Protein AF-0000000076600676 (afdb_homodimer)

pLDDT: mean 88.08, std 21.81, range [24.83, 98.88]

Structure (mmCIF, N/CA/C/O backbone):
data_AF-0000000076600676-model_v1
#
loop_
_entity.id
_entity.type
_entity.pdbx_description
1 polymer 'Stress responsive alpha/beta barrel protein'
#
loop_
_atom_site.group_PDB
_atom_site.id
_atom_site.type_symbol
_atom_site.label_atom_id
_atom_site.label_alt_id
_atom_site.label_comp_id
_atom_site.label_asym_id
_atom_site.label_entity_id
_atom_site.label_seq_id
_atom_site.pdbx_PDB_ins_code
_atom_site.Cartn_x
_atom_site.Cartn_y
_atom_site.Cartn_z
_atom_site.occupancy
_atom_site.B_iso_or_equiv
_atom_site.auth_seq_id
_atom_site.auth_comp_id
_atom_site.auth_asym_id
_atom_site.auth_atom_id
_atom_site.pdbx_PDB_model_num
ATOM 1 N N . MET A 1 1 ? -9.461 -5.57 15.75 1 84.25 1 MET A N 1
ATOM 2 C CA . MET A 1 1 ? -8.703 -4.617 14.938 1 84.25 1 MET A CA 1
ATOM 3 C C . MET A 1 1 ? -8.336 -5.223 13.586 1 84.25 1 MET A C 1
ATOM 5 O O . MET A 1 1 ? -7.816 -6.34 13.523 1 84.25 1 MET A O 1
ATOM 9 N N . SER A 1 2 ? -8.742 -4.551 12.5 1 94.44 2 SER A N 1
ATOM 10 C CA . SER A 1 2 ? -8.414 -5.078 11.18 1 94.44 2 SER A CA 1
ATOM 11 C C . SER A 1 2 ? -6.992 -4.695 10.773 1 94.44 2 SER A C 1
ATOM 13 O O . SER A 1 2 ? -6.375 -3.828 11.391 1 94.44 2 SER A O 1
ATOM 15 N N . ILE A 1 3 ? -6.438 -5.543 9.914 1 97.81 3 ILE A N 1
ATOM 16 C CA . ILE A 1 3 ? -5.066 -5.336 9.453 1 97.81 3 ILE A CA 1
ATOM 17 C C . ILE A 1 3 ? -5.07 -5.004 7.961 1 97.81 3 ILE A C 1
ATOM 19 O O . ILE A 1 3 ? -5.801 -5.625 7.184 1 97.81 3 ILE A O 1
ATOM 23 N N . THR A 1 4 ? -4.367 -4.004 7.648 1 98.06 4 THR A N 1
ATOM 24 C CA . THR A 1 4 ? -4.043 -3.74 6.25 1 98.06 4 THR A CA 1
ATOM 25 C C . THR A 1 4 ? -2.641 -4.238 5.914 1 98.06 4 THR A C 1
ATOM 27 O O . THR A 1 4 ? -1.667 -3.844 6.562 1 98.06 4 THR A O 1
ATOM 30 N N . HIS A 1 5 ? -2.512 -5.18 5.008 1 98.69 5 HIS A N 1
ATOM 31 C CA . HIS A 1 5 ? -1.247 -5.621 4.43 1 98.69 5 HIS A CA 1
ATOM 32 C C . HIS A 1 5 ? -1.013 -4.977 3.066 1 98.69 5 HIS A C 1
ATOM 34 O O . HIS A 1 5 ? -1.838 -5.113 2.16 1 98.69 5 HIS A O 1
ATOM 40 N N . ILE A 1 6 ? 0.099 -4.281 2.879 1 98.88 6 ILE A N 1
ATOM 41 C CA . ILE A 1 6 ? 0.498 -3.678 1.613 1 98.88 6 ILE A CA 1
ATOM 42 C C . ILE A 1 6 ? 1.766 -4.355 1.096 1 98.88 6 ILE A C 1
ATOM 44 O O . ILE A 1 6 ? 2.693 -4.621 1.864 1 98.88 6 ILE A O 1
ATOM 48 N N . ALA A 1 7 ? 1.773 -4.664 -0.159 1 98.88 7 ALA A N 1
ATOM 49 C CA . ALA A 1 7 ? 2.996 -5.008 -0.88 1 98.88 7 ALA A CA 1
ATOM 50 C C . ALA A 1 7 ? 3.109 -4.215 -2.18 1 98.88 7 ALA A C 1
ATOM 52 O O . ALA A 1 7 ? 2.115 -4.016 -2.881 1 98.88 7 ALA A O 1
ATOM 53 N N . MET A 1 8 ? 4.305 -3.721 -2.457 1 98.88 8 MET A N 1
ATOM 54 C CA . MET A 1 8 ? 4.617 -3.053 -3.717 1 98.88 8 MET A CA 1
ATOM 55 C C . MET A 1 8 ? 5.801 -3.719 -4.406 1 98.88 8 MET A C 1
ATOM 57 O O . MET A 1 8 ? 6.691 -4.254 -3.742 1 98.88 8 MET A O 1
ATOM 61 N N . PHE A 1 9 ? 5.793 -3.604 -5.723 1 98.88 9 PHE A N 1
ATOM 62 C CA . PHE A 1 9 ? 6.805 -4.324 -6.484 1 98.88 9 PHE A CA 1
ATOM 63 C C . PHE A 1 9 ? 7.395 -3.441 -7.578 1 98.88 9 PHE A C 1
ATOM 65 O O . PHE A 1 9 ? 6.668 -2.691 -8.234 1 98.88 9 PHE A O 1
ATOM 72 N N . ARG A 1 10 ? 8.641 -3.488 -7.691 1 98.69 10 ARG A N 1
ATOM 73 C CA . ARG A 1 10 ? 9.328 -3.111 -8.922 1 98.69 10 ARG A CA 1
ATOM 74 C C . ARG A 1 10 ? 9.664 -4.34 -9.758 1 98.69 10 ARG A C 1
ATOM 76 O O . ARG A 1 10 ? 10.281 -5.285 -9.266 1 98.69 10 ARG A O 1
ATOM 83 N N . PHE A 1 11 ? 9.258 -4.32 -11.023 1 98.75 11 PHE A N 1
ATOM 84 C CA . PHE A 1 11 ? 9.516 -5.469 -11.883 1 98.75 11 PHE A CA 1
ATOM 85 C C . PHE A 1 11 ? 10.938 -5.43 -12.43 1 98.75 11 PHE A C 1
ATOM 87 O O . PHE A 1 11 ? 11.539 -4.359 -12.531 1 98.75 11 PHE A O 1
ATOM 94 N N . ARG A 1 12 ? 11.414 -6.613 -12.781 1 98.5 12 ARG A N 1
ATOM 95 C CA . ARG A 1 12 ? 12.688 -6.727 -13.492 1 98.5 12 ARG A CA 1
ATOM 96 C C . ARG A 1 12 ? 12.57 -6.172 -14.914 1 98.5 12 ARG A C 1
ATOM 98 O O . ARG A 1 12 ? 11.484 -6.148 -15.492 1 98.5 12 ARG A O 1
ATOM 105 N N . ASP A 1 13 ? 13.766 -5.812 -15.406 1 97.31 13 ASP A N 1
ATOM 106 C CA . ASP A 1 13 ? 13.797 -5.402 -16.812 1 97.31 13 ASP A CA 1
ATOM 107 C C . ASP A 1 13 ? 13.336 -6.535 -17.719 1 97.31 13 ASP A C 1
ATOM 109 O O . ASP A 1 13 ? 13.703 -7.691 -17.516 1 97.31 13 ASP A O 1
ATOM 113 N N . GLY A 1 14 ? 12.469 -6.191 -18.641 1 97.31 14 GLY A N 1
ATOM 114 C CA . GLY A 1 14 ? 12.094 -7.16 -19.672 1 97.31 14 GLY A CA 1
ATOM 115 C C . GLY A 1 14 ? 10.844 -7.945 -19.312 1 97.31 14 GLY A C 1
ATOM 116 O O . GLY A 1 14 ? 10.383 -8.766 -20.109 1 97.31 14 GLY A O 1
ATOM 117 N N . VAL A 1 15 ? 10.328 -7.723 -18.125 1 98.06 15 VAL A N 1
ATOM 118 C CA . VAL A 1 15 ? 9.078 -8.391 -17.766 1 98.06 15 VAL A CA 1
ATOM 119 C C . VAL A 1 15 ? 8.008 -8.047 -18.797 1 98.06 15 VAL A C 1
ATOM 121 O O . VAL A 1 15 ? 7.871 -6.895 -19.203 1 98.06 15 VAL A O 1
ATOM 124 N N . THR A 1 16 ? 7.223 -9.117 -19.203 1 97.88 16 THR A N 1
ATOM 125 C CA . THR A 1 16 ? 6.242 -8.922 -20.266 1 97.88 16 THR A CA 1
ATOM 126 C C . THR A 1 16 ? 4.848 -8.719 -19.688 1 97.88 16 THR A C 1
ATOM 128 O O . THR A 1 16 ? 4.586 -9.078 -18.531 1 97.88 16 THR A O 1
ATOM 131 N N . ASP A 1 17 ? 3.982 -8.141 -20.578 1 97.5 17 ASP A N 1
ATOM 132 C CA . ASP A 1 17 ? 2.582 -7.973 -20.188 1 97.5 17 ASP A CA 1
ATOM 133 C C . ASP A 1 17 ? 1.944 -9.32 -19.859 1 97.5 17 ASP A C 1
ATOM 135 O O . ASP A 1 17 ? 1.111 -9.406 -18.953 1 97.5 17 ASP A O 1
ATOM 139 N N . ASP A 1 18 ? 2.354 -10.344 -20.578 1 97.75 18 ASP A N 1
ATOM 140 C CA . ASP A 1 18 ? 1.809 -11.68 -20.328 1 97.75 18 ASP A CA 1
ATOM 141 C C . ASP A 1 18 ? 2.195 -12.18 -18.953 1 97.75 18 ASP A C 1
ATOM 143 O O . ASP A 1 18 ? 1.378 -12.781 -18.25 1 97.75 18 ASP A O 1
ATOM 147 N N . GLN A 1 19 ? 3.412 -11.984 -18.562 1 98 19 GLN A N 1
ATOM 148 C CA . GLN A 1 19 ? 3.867 -12.391 -17.25 1 98 19 GLN A CA 1
ATOM 149 C C . GLN A 1 19 ? 3.098 -11.664 -16.141 1 98 19 GLN A C 1
ATOM 151 O O . GLN A 1 19 ? 2.697 -12.273 -15.156 1 98 19 GLN A O 1
ATOM 156 N N . ILE A 1 20 ? 2.85 -10.375 -16.328 1 98 20 ILE A N 1
ATOM 157 C CA . ILE A 1 20 ? 2.115 -9.594 -15.344 1 98 20 ILE A CA 1
ATOM 158 C C . ILE A 1 20 ? 0.657 -10.039 -15.312 1 98 20 ILE A C 1
ATOM 160 O O . ILE A 1 20 ? 0.058 -10.141 -14.234 1 98 20 ILE A O 1
ATOM 164 N N . ALA A 1 21 ? 0.079 -10.367 -16.5 1 97.56 2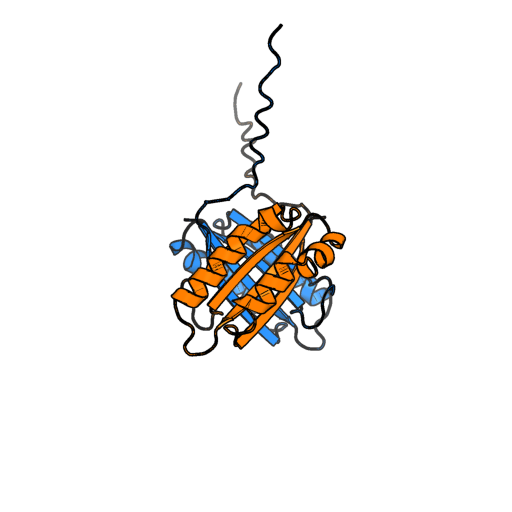1 ALA A N 1
ATOM 165 C CA . ALA A 1 21 ? -1.298 -10.852 -16.562 1 97.56 21 ALA A CA 1
ATOM 166 C C . ALA A 1 21 ? -1.453 -12.164 -15.797 1 97.56 21 ALA A C 1
ATOM 168 O O . ALA A 1 21 ? -2.471 -12.398 -15.148 1 97.56 21 ALA A O 1
ATOM 169 N N . LYS A 1 22 ? -0.495 -13.031 -15.906 1 97.5 22 LYS A N 1
ATOM 170 C CA . LYS A 1 22 ? -0.52 -14.289 -15.164 1 97.5 22 LYS A CA 1
ATOM 171 C C . LYS A 1 22 ? -0.449 -14.039 -13.656 1 97.5 22 LYS A C 1
ATOM 173 O O . LYS A 1 22 ? -1.141 -14.703 -12.883 1 97.5 22 LYS A O 1
ATOM 178 N N . PHE A 1 23 ? 0.415 -13.094 -13.281 1 97.88 23 PHE A N 1
ATOM 179 C CA . PHE A 1 23 ? 0.501 -12.68 -11.883 1 97.88 23 PHE A CA 1
ATOM 180 C C . PHE A 1 23 ? -0.847 -12.172 -11.391 1 97.88 23 PHE A C 1
ATOM 182 O O . PHE A 1 23 ? -1.351 -12.633 -10.359 1 97.88 23 PHE A O 1
ATOM 189 N N . GLU A 1 24 ? -1.509 -11.312 -12.133 1 97.56 24 GLU A N 1
ATOM 190 C CA . GLU A 1 24 ? -2.816 -10.758 -11.789 1 97.56 24 GLU A CA 1
ATOM 191 C C . GLU A 1 24 ? -3.873 -11.859 -11.711 1 97.56 24 GLU A C 1
ATOM 193 O O . GLU A 1 24 ? -4.738 -11.836 -10.828 1 97.56 24 GLU A O 1
ATOM 198 N N . ALA A 1 25 ? -3.828 -12.805 -12.656 1 97.25 25 ALA A N 1
ATOM 199 C CA . ALA A 1 25 ? -4.777 -13.914 -12.648 1 97.25 25 ALA A CA 1
ATOM 200 C C . ALA A 1 25 ? -4.652 -14.742 -11.375 1 97.25 25 ALA A C 1
ATOM 202 O O . ALA A 1 25 ? -5.656 -15.172 -10.805 1 97.25 25 ALA A O 1
ATOM 203 N N . GLU A 1 26 ? -3.422 -14.945 -10.953 1 97.25 26 GLU A N 1
ATOM 204 C CA . GLU A 1 26 ? -3.219 -15.695 -9.719 1 97.25 26 GLU A CA 1
ATOM 205 C C . GLU A 1 26 ? -3.682 -14.906 -8.5 1 97.25 26 GLU A C 1
ATOM 207 O O . GLU A 1 26 ? -4.277 -15.461 -7.578 1 97.25 26 GLU A O 1
ATOM 212 N N . LEU A 1 27 ? -3.385 -13.633 -8.438 1 97.75 27 LEU A N 1
ATOM 213 C CA . LEU A 1 27 ? -3.871 -12.781 -7.359 1 97.75 27 LEU A CA 1
ATOM 214 C C . LEU A 1 27 ? -5.387 -12.867 -7.238 1 97.75 27 LEU A C 1
ATOM 216 O O . LEU A 1 27 ? -5.926 -12.883 -6.129 1 97.75 27 LEU A O 1
ATOM 220 N N . ALA A 1 28 ? -6.074 -12.984 -8.383 1 96.94 28 ALA A N 1
ATOM 221 C CA . ALA A 1 28 ? -7.535 -13 -8.398 1 96.94 28 ALA A CA 1
ATOM 222 C C . ALA A 1 28 ? -8.07 -14.242 -7.688 1 96.94 28 ALA A C 1
ATOM 224 O O . ALA A 1 28 ? -9.219 -14.258 -7.238 1 96.94 28 ALA A O 1
ATOM 225 N N . THR A 1 29 ? -7.309 -15.273 -7.512 1 97.38 29 THR A N 1
ATOM 226 C CA . THR A 1 29 ? -7.762 -16.516 -6.891 1 97.38 29 THR A CA 1
ATOM 227 C C . THR A 1 29 ? -7.508 -16.5 -5.387 1 97.38 29 THR A C 1
ATOM 229 O O . THR A 1 29 ? -8.016 -17.344 -4.652 1 97.38 29 THR A O 1
ATOM 232 N N . MET A 1 30 ? -6.762 -15.562 -4.859 1 97.81 30 MET A N 1
ATOM 233 C CA . MET A 1 30 ? -6.254 -15.578 -3.492 1 97.81 30 MET A CA 1
ATOM 234 C C . MET A 1 30 ? -7.395 -15.5 -2.486 1 97.81 30 MET A C 1
ATOM 236 O O . MET A 1 30 ? -7.398 -16.219 -1.486 1 97.81 30 MET A O 1
ATOM 240 N N . PRO A 1 31 ? -8.383 -14.586 -2.719 1 97 31 PRO A N 1
ATOM 241 C CA . PRO A 1 31 ? -9.461 -14.523 -1.725 1 97 31 PRO A CA 1
ATOM 242 C C . PRO A 1 31 ? -10.164 -15.867 -1.53 1 97 31 PRO A C 1
ATOM 244 O O . PRO A 1 31 ? -10.375 -16.297 -0.394 1 97 31 PRO A O 1
ATOM 247 N N . GLU A 1 32 ? -10.453 -16.531 -2.637 1 96.94 32 GLU A N 1
ATOM 248 C CA . GLU A 1 32 ? -11.125 -17.812 -2.543 1 96.94 32 GLU A CA 1
ATOM 249 C C . GLU A 1 32 ? -10.195 -18.891 -1.976 1 96.94 32 GLU A C 1
ATOM 251 O O . GLU A 1 32 ? -10.602 -19.688 -1.128 1 96.94 32 GLU A O 1
ATOM 256 N N . ARG A 1 33 ? -8.984 -18.891 -2.393 1 97.88 33 ARG A N 1
ATOM 257 C CA . ARG A 1 33 ? -8.062 -19.953 -2.021 1 97.88 33 ARG A CA 1
ATOM 258 C C . ARG A 1 33 ? -7.648 -19.844 -0.56 1 97.88 33 ARG A C 1
ATOM 260 O O . ARG A 1 33 ? -7.41 -20.844 0.108 1 97.88 33 ARG A O 1
ATOM 267 N N . THR A 1 34 ? -7.539 -18.656 -0.019 1 97.5 34 THR A N 1
ATOM 268 C CA . THR A 1 34 ? -7.051 -18.484 1.345 1 97.5 34 THR A CA 1
ATOM 269 C C . THR A 1 34 ? -8.211 -18.375 2.326 1 97.5 34 THR A C 1
ATOM 271 O O . THR A 1 34 ? -8.086 -18.766 3.49 1 97.5 34 THR A O 1
ATOM 274 N N . GLY A 1 35 ? -9.312 -17.75 1.921 1 96.44 35 GLY A N 1
ATOM 275 C CA . GLY A 1 35 ? -10.523 -17.641 2.715 1 96.44 35 GLY A CA 1
ATOM 276 C C . GLY A 1 35 ? -10.414 -16.625 3.84 1 96.44 35 GLY A C 1
ATOM 277 O O . GLY A 1 35 ? -11.352 -16.453 4.629 1 96.44 35 GLY A O 1
ATOM 278 N N . CYS A 1 36 ? -9.375 -15.883 3.945 1 95.88 36 CYS A N 1
ATOM 279 C CA . CYS A 1 36 ? -9.156 -15.055 5.125 1 95.88 36 CYS A CA 1
ATOM 280 C C . CYS A 1 36 ? -9.156 -13.57 4.758 1 95.88 36 CYS A C 1
ATOM 282 O O . CYS A 1 36 ? -9.047 -12.711 5.633 1 95.88 36 CYS A O 1
ATOM 284 N N . LEU A 1 37 ? -9.266 -13.242 3.479 1 96.75 37 LEU A N 1
ATOM 285 C CA . LEU A 1 37 ? -9.164 -11.859 3.035 1 96.75 37 LEU A CA 1
ATOM 286 C C . LEU A 1 37 ? -10.523 -11.18 3.059 1 96.75 37 LEU A C 1
ATOM 288 O O . LEU A 1 37 ? -11.469 -11.648 2.426 1 96.75 37 LEU A O 1
ATOM 292 N N . GLN A 1 38 ? -10.625 -10.055 3.738 1 95.38 38 GLN A N 1
ATOM 293 C CA . GLN A 1 38 ? -11.867 -9.281 3.822 1 95.38 38 GLN A CA 1
ATOM 294 C C . GLN A 1 38 ? -12.008 -8.344 2.629 1 95.38 38 GLN A C 1
ATOM 296 O O . GLN A 1 38 ? -13.125 -7.98 2.248 1 95.38 38 GLN A O 1
ATOM 301 N N . ALA A 1 39 ? -10.969 -7.887 2.125 1 94.62 39 ALA A N 1
ATOM 302 C CA . ALA A 1 39 ? -10.852 -7.086 0.909 1 94.62 39 ALA A CA 1
ATOM 303 C C . ALA A 1 39 ? -9.492 -7.281 0.247 1 94.62 39 ALA A C 1
ATOM 305 O O . ALA A 1 39 ? -8.508 -7.598 0.92 1 94.62 39 ALA A O 1
ATOM 306 N N . TYR A 1 40 ? -9.5 -7.207 -1.022 1 96.62 40 TYR A N 1
ATOM 307 C CA . TYR A 1 40 ? -8.289 -7.477 -1.79 1 96.62 40 TYR A CA 1
ATOM 308 C C . TYR A 1 40 ? -8.258 -6.648 -3.07 1 96.62 40 TYR A C 1
ATOM 310 O O . TYR A 1 40 ? -9.148 -6.773 -3.916 1 96.62 40 TYR A O 1
ATOM 318 N N . ARG A 1 41 ? -7.262 -5.754 -3.184 1 96.94 41 ARG A N 1
ATOM 319 C CA . ARG A 1 41 ? -7.086 -4.902 -4.355 1 96.94 41 ARG A CA 1
ATOM 320 C C . ARG A 1 41 ? -5.645 -4.945 -4.852 1 96.94 41 ARG A C 1
ATOM 322 O O . ARG A 1 41 ? -4.711 -5.078 -4.055 1 96.94 41 ARG A O 1
ATOM 329 N N . TYR A 1 42 ? -5.512 -4.84 -6.098 1 98.19 42 TYR A N 1
ATOM 330 C CA . TYR A 1 42 ? -4.176 -4.832 -6.691 1 98.19 42 TYR A CA 1
ATOM 331 C C . TYR A 1 42 ? -4.207 -4.25 -8.102 1 98.19 42 TYR A C 1
ATOM 333 O O . TYR A 1 42 ? -5.273 -4.156 -8.719 1 98.19 42 TYR A O 1
ATOM 341 N N . GLY A 1 43 ? -3.025 -3.824 -8.555 1 97.81 43 GLY A N 1
ATOM 342 C CA . GLY A 1 43 ? -2.977 -3.346 -9.93 1 97.81 43 GLY A CA 1
ATOM 343 C C . GLY A 1 43 ? -1.629 -2.768 -10.312 1 97.81 43 GLY A C 1
ATOM 344 O O . GLY A 1 43 ? -0.755 -2.6 -9.461 1 97.81 43 GLY A O 1
ATOM 345 N N . ARG A 1 44 ? -1.538 -2.488 -11.586 1 98.06 44 ARG A N 1
ATOM 346 C CA . ARG A 1 44 ? -0.366 -1.833 -12.156 1 98.06 44 ARG A CA 1
ATOM 347 C C . ARG A 1 44 ? -0.396 -0.332 -11.898 1 98.06 44 ARG A C 1
ATOM 349 O O . ARG A 1 44 ? -1.453 0.297 -11.977 1 98.06 44 ARG A O 1
ATOM 356 N N . ASP A 1 45 ? 0.828 0.213 -11.602 1 98.44 45 ASP A N 1
ATOM 357 C CA . ASP A 1 45 ? 0.902 1.666 -11.477 1 98.44 45 ASP A CA 1
ATOM 358 C C . ASP A 1 45 ? 0.434 2.35 -12.758 1 98.44 45 ASP A C 1
ATOM 360 O O . ASP A 1 45 ? 0.758 1.9 -13.859 1 98.44 45 ASP A O 1
ATOM 364 N N . LEU A 1 46 ? -0.287 3.439 -12.602 1 97.75 46 LEU A N 1
ATOM 365 C CA . LEU A 1 46 ? -0.867 4.168 -13.727 1 97.75 46 LEU A CA 1
ATOM 366 C C . LEU A 1 46 ? 0.173 5.066 -14.383 1 97.75 46 LEU A C 1
ATOM 368 O O . LEU A 1 46 ? -0.05 5.578 -15.484 1 97.75 46 LEU A O 1
ATOM 372 N N . GLY A 1 47 ? 1.325 5.301 -13.703 1 97.06 47 GLY A N 1
ATOM 373 C CA . GLY A 1 47 ? 2.357 6.172 -14.242 1 97.06 47 GLY A CA 1
ATOM 374 C C . GLY A 1 47 ? 2.035 7.645 -14.086 1 97.06 47 GLY A C 1
ATOM 375 O O . GLY A 1 47 ? 2.516 8.477 -14.852 1 97.06 47 GLY A O 1
ATOM 376 N N . ALA A 1 48 ? 1.212 8.008 -13.125 1 95.25 48 ALA A N 1
ATOM 377 C CA . ALA A 1 48 ? 0.786 9.391 -12.922 1 95.25 48 ALA A CA 1
ATOM 378 C C . ALA A 1 48 ? 1.899 10.227 -12.289 1 95.25 48 ALA A C 1
ATOM 380 O O . ALA A 1 48 ? 1.891 11.453 -12.367 1 95.25 48 ALA A O 1
ATOM 381 N N . ARG A 1 49 ? 2.766 9.586 -11.602 1 96.62 49 ARG A N 1
ATOM 382 C CA . ARG A 1 49 ? 3.871 10.258 -10.922 1 96.62 49 ARG A CA 1
ATOM 383 C C . ARG A 1 49 ? 5.191 9.547 -11.195 1 96.62 49 ARG A C 1
ATOM 385 O O . ARG A 1 49 ? 5.242 8.312 -11.25 1 96.62 49 ARG A O 1
ATOM 392 N N . ASP A 1 50 ? 6.234 10.352 -11.234 1 96.25 50 ASP A N 1
ATOM 393 C CA . ASP A 1 50 ? 7.562 9.797 -11.461 1 96.25 50 ASP A CA 1
ATOM 394 C C . ASP A 1 50 ? 8.078 9.078 -10.219 1 96.25 50 ASP A C 1
ATOM 396 O O . ASP A 1 50 ? 7.754 9.461 -9.094 1 96.25 50 ASP A O 1
ATOM 400 N N . GLY A 1 51 ? 8.875 8.023 -10.531 1 96.56 51 GLY A N 1
ATOM 401 C CA . GLY A 1 51 ? 9.578 7.387 -9.43 1 96.56 51 GLY A CA 1
ATOM 402 C C . GLY A 1 51 ? 8.773 6.297 -8.758 1 96.56 51 GLY A C 1
ATOM 403 O O . GLY A 1 51 ? 9.273 5.605 -7.863 1 96.56 51 GLY A O 1
ATOM 404 N N . ASN A 1 52 ? 7.555 6.086 -9.227 1 98.5 52 ASN A N 1
ATOM 405 C CA . ASN A 1 52 ? 6.68 5.082 -8.633 1 98.5 52 ASN A CA 1
ATOM 406 C C . ASN A 1 52 ? 7.223 3.67 -8.844 1 98.5 52 ASN A C 1
ATOM 408 O O . ASN A 1 52 ? 7.988 3.428 -9.781 1 98.5 52 ASN A O 1
ATOM 412 N N . PHE A 1 53 ? 6.855 2.754 -7.875 1 98.81 53 PHE A N 1
ATOM 413 C CA . PHE A 1 53 ? 6.953 1.325 -8.148 1 98.81 53 PHE A CA 1
ATOM 414 C C . PHE A 1 53 ? 5.957 0.908 -9.219 1 98.81 53 PHE A C 1
ATOM 416 O O . PHE A 1 53 ? 5.152 1.721 -9.68 1 98.81 53 PHE A O 1
ATOM 423 N N . ASP A 1 54 ? 6.059 -0.363 -9.68 1 98.75 54 ASP A N 1
ATOM 424 C CA . ASP A 1 54 ? 5.352 -0.777 -10.883 1 98.75 54 ASP A CA 1
ATOM 425 C C . ASP A 1 54 ? 3.984 -1.366 -10.547 1 98.75 54 ASP A C 1
ATOM 427 O O . ASP A 1 54 ? 3.082 -1.376 -11.391 1 98.75 54 ASP A O 1
ATOM 431 N N . PHE A 1 55 ? 3.785 -1.892 -9.305 1 98.75 55 PHE A N 1
ATOM 432 C CA . PHE A 1 55 ? 2.621 -2.707 -8.984 1 98.75 55 PHE A CA 1
ATOM 433 C C . PHE A 1 55 ? 2.34 -2.678 -7.484 1 98.75 55 PHE A C 1
ATOM 435 O O . PHE A 1 55 ? 3.27 -2.639 -6.676 1 98.75 55 PHE A O 1
ATOM 442 N N . GLY A 1 56 ? 1.062 -2.684 -7.113 1 98.75 56 GLY A N 1
ATOM 443 C CA . GLY A 1 56 ? 0.694 -2.705 -5.703 1 98.75 56 GLY A CA 1
ATOM 444 C C . GLY A 1 56 ? -0.38 -3.727 -5.383 1 98.75 56 GLY A C 1
ATOM 445 O O . GLY A 1 56 ? -1.211 -4.051 -6.234 1 98.75 56 GLY A O 1
ATOM 446 N N . VAL A 1 57 ? -0.361 -4.215 -4.188 1 98.62 57 VAL A N 1
ATOM 447 C CA . VAL A 1 57 ? -1.361 -5.09 -3.588 1 98.62 57 VAL A CA 1
ATOM 448 C C . VAL A 1 57 ? -1.769 -4.551 -2.219 1 98.62 57 VAL A C 1
ATOM 450 O O . VAL A 1 57 ? -0.916 -4.145 -1.425 1 98.62 57 VAL A O 1
ATOM 453 N N . VAL A 1 58 ? -3.027 -4.484 -1.933 1 98.31 58 VAL A N 1
ATOM 454 C CA . VAL A 1 58 ? -3.576 -4.195 -0.611 1 98.31 58 VAL A CA 1
ATOM 455 C C . VAL A 1 58 ? -4.512 -5.324 -0.182 1 98.31 58 VAL A C 1
ATOM 457 O O . VAL A 1 58 ? -5.508 -5.602 -0.851 1 98.31 58 VAL A O 1
ATOM 460 N N . ALA A 1 59 ? -4.211 -5.93 0.931 1 97.81 59 ALA A N 1
ATOM 461 C CA . ALA A 1 59 ? -5.039 -6.973 1.536 1 97.81 59 ALA A CA 1
ATOM 462 C C . ALA A 1 59 ? -5.523 -6.555 2.92 1 97.81 59 ALA A C 1
ATOM 464 O O . ALA A 1 59 ? -4.766 -5.98 3.703 1 97.81 59 ALA A O 1
ATOM 465 N N . GLU A 1 60 ? -6.793 -6.789 3.178 1 97 60 GLU A N 1
ATOM 466 C CA . GLU A 1 60 ? -7.363 -6.543 4.5 1 97 60 GLU A CA 1
ATOM 467 C C . GLU A 1 60 ? -7.637 -7.848 5.238 1 97 60 GLU A C 1
ATOM 469 O O . GLU A 1 60 ? -8.297 -8.742 4.703 1 97 60 GLU A O 1
ATOM 474 N N . LEU A 1 61 ? -7.129 -7.91 6.422 1 97.38 61 LEU A N 1
ATOM 475 C CA . LEU A 1 61 ? -7.254 -9.078 7.285 1 97.38 61 LEU A CA 1
ATOM 476 C C . LEU A 1 61 ? -8 -8.727 8.57 1 97.38 61 LEU A C 1
ATOM 478 O O . LEU A 1 61 ? -8.008 -7.566 8.992 1 97.38 61 LEU A O 1
ATOM 482 N N . GLY A 1 62 ? -8.562 -9.758 9.18 1 94.69 62 GLY A N 1
ATOM 483 C CA . GLY A 1 62 ? -9.422 -9.523 10.328 1 94.69 62 GLY A CA 1
ATOM 484 C C . GLY A 1 62 ? -8.656 -9.312 11.625 1 94.69 62 GLY A C 1
ATOM 485 O O . GLY A 1 62 ? -9.188 -8.75 12.578 1 94.69 62 GLY A O 1
ATOM 486 N N . SER A 1 63 ? -7.496 -9.852 11.703 1 93.94 63 SER A N 1
ATOM 487 C CA . SER A 1 63 ? -6.668 -9.703 12.891 1 93.94 63 SER A CA 1
ATOM 488 C C . SER A 1 63 ? -5.195 -9.93 12.57 1 93.94 63 SER A C 1
ATOM 490 O O . SER A 1 63 ? -4.855 -10.445 11.508 1 93.94 63 SER A O 1
ATOM 492 N N . ALA A 1 64 ? -4.371 -9.492 13.523 1 92.94 64 ALA A N 1
ATOM 493 C CA . ALA A 1 64 ? -2.928 -9.664 13.359 1 92.94 64 ALA A CA 1
ATOM 494 C C . ALA A 1 64 ? -2.559 -11.141 13.273 1 92.94 64 ALA A C 1
ATOM 496 O O . ALA A 1 64 ? -1.591 -11.508 12.602 1 92.94 64 ALA A O 1
ATOM 497 N N . ASP A 1 65 ? -3.33 -12.055 13.898 1 92.19 65 ASP A N 1
ATOM 498 C CA . ASP A 1 65 ? -3.074 -13.492 13.883 1 92.19 65 ASP A CA 1
ATOM 499 C C . ASP A 1 65 ? -3.24 -14.062 12.477 1 92.19 65 ASP A C 1
ATOM 501 O O . ASP A 1 65 ? -2.721 -15.141 12.172 1 92.19 65 ASP A O 1
ATOM 505 N N . GLU A 1 66 ? -3.91 -13.328 11.68 1 95.69 66 GLU A N 1
ATOM 506 C CA . GLU A 1 66 ? -4.191 -13.812 10.328 1 95.69 66 GLU A CA 1
ATOM 507 C C . GLU A 1 66 ? -3.076 -13.43 9.359 1 95.69 66 GLU A C 1
ATOM 509 O O . GLU A 1 66 ? -3.047 -13.898 8.227 1 95.69 66 GLU A O 1
ATOM 514 N N . ILE A 1 67 ? -2.156 -12.602 9.781 1 97.25 67 ILE A N 1
ATOM 515 C CA . ILE A 1 67 ? -1.039 -12.234 8.922 1 97.25 67 ILE A CA 1
ATOM 516 C C . ILE A 1 67 ? -0.267 -13.492 8.508 1 97.25 67 ILE A C 1
ATOM 518 O O . ILE A 1 67 ? -0.114 -13.773 7.32 1 97.25 67 ILE A O 1
ATOM 522 N N . ASP A 1 68 ? 0.161 -14.289 9.484 1 96.75 68 ASP A N 1
ATOM 523 C CA . ASP A 1 68 ? 0.9 -15.508 9.18 1 96.75 68 ASP A CA 1
ATOM 524 C C . ASP A 1 68 ? 0.022 -16.516 8.438 1 96.75 68 ASP A C 1
ATOM 526 O O . ASP A 1 68 ? 0.492 -17.203 7.535 1 96.75 68 ASP A O 1
ATOM 530 N N . GLY A 1 69 ? -1.211 -16.578 8.852 1 96.25 69 GLY A N 1
ATOM 531 C CA . GLY A 1 69 ? -2.143 -17.469 8.172 1 96.25 69 GLY A CA 1
ATOM 532 C C . GLY A 1 69 ? -2.258 -17.188 6.688 1 96.25 69 GLY A C 1
ATOM 533 O O . GLY A 1 69 ? -2.389 -18.109 5.883 1 96.25 69 GLY A O 1
ATOM 534 N N . TYR A 1 70 ? -2.199 -15.969 6.355 1 98.25 70 TYR A N 1
ATOM 535 C CA . TYR A 1 70 ? -2.281 -15.578 4.953 1 98.25 70 TYR A CA 1
ATOM 536 C C . TYR A 1 70 ? -0.927 -15.719 4.27 1 98.25 70 TYR A C 1
ATOM 538 O O . TYR A 1 70 ? -0.807 -16.406 3.254 1 98.25 70 TYR A O 1
ATOM 546 N N . LEU A 1 71 ? 0.107 -15.148 4.844 1 98.12 71 LEU A N 1
ATOM 547 C CA . LEU A 1 71 ? 1.398 -15.047 4.172 1 98.12 71 LEU A CA 1
ATOM 548 C C . LEU A 1 71 ? 2.098 -16.406 4.129 1 98.12 71 LEU A C 1
ATOM 550 O O . LEU A 1 71 ? 2.922 -16.656 3.248 1 98.12 71 LEU A O 1
ATOM 554 N N . ASP A 1 72 ? 1.771 -17.328 5.078 1 98.12 72 ASP A N 1
ATOM 555 C CA . ASP A 1 72 ? 2.359 -18.672 5.094 1 98.12 72 ASP A CA 1
ATOM 556 C C . ASP A 1 72 ? 1.415 -19.688 4.473 1 98.12 72 ASP A C 1
ATOM 558 O O . ASP A 1 72 ? 1.719 -20.891 4.441 1 98.12 72 ASP A O 1
ATOM 562 N N . HIS A 1 73 ? 0.228 -19.281 4.043 1 98.25 73 HIS A N 1
ATOM 563 C CA . HIS A 1 73 ? -0.711 -20.188 3.391 1 98.25 73 HIS A CA 1
ATOM 564 C C . HIS A 1 73 ? -0.098 -20.812 2.139 1 98.25 73 HIS A C 1
ATOM 566 O O . HIS A 1 73 ? 0.574 -20.125 1.366 1 98.25 73 HIS A O 1
ATOM 572 N N . PRO A 1 74 ? -0.366 -22.109 1.846 1 98.5 74 PRO A N 1
ATOM 573 C CA . PRO A 1 74 ? 0.219 -22.766 0.677 1 98.5 74 PRO A CA 1
ATOM 574 C C . PRO A 1 74 ? -0.093 -22.047 -0.629 1 98.5 74 PRO A C 1
ATOM 576 O O . PRO A 1 74 ? 0.776 -21.922 -1.497 1 98.5 74 PRO A O 1
ATOM 579 N N . ALA A 1 75 ? -1.283 -21.531 -0.756 1 98.44 75 ALA A N 1
ATOM 580 C CA . ALA A 1 75 ? -1.671 -20.812 -1.971 1 98.44 75 ALA A CA 1
ATOM 581 C C . ALA A 1 75 ? -0.833 -19.562 -2.158 1 98.44 75 ALA A C 1
ATOM 583 O O . ALA A 1 75 ? -0.436 -19.234 -3.277 1 98.44 75 ALA A O 1
ATOM 584 N N . HIS A 1 76 ? -0.664 -18.781 -1.106 1 98.62 76 HIS A N 1
ATOM 585 C CA . HIS A 1 76 ? 0.149 -17.578 -1.203 1 98.62 76 HIS A CA 1
ATOM 586 C 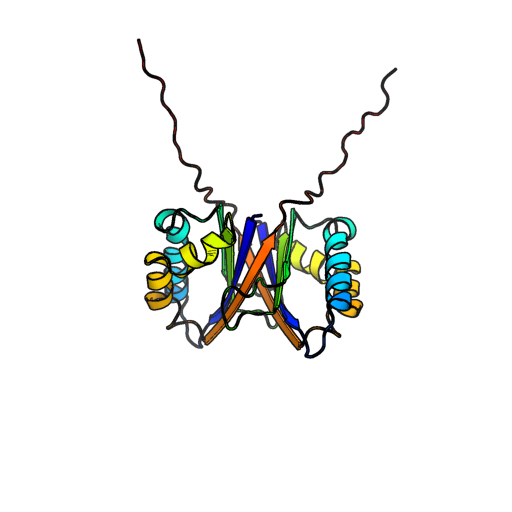C . HIS A 1 76 ? 1.603 -17.922 -1.519 1 98.62 76 HIS A C 1
ATOM 588 O O . HIS A 1 76 ? 2.236 -17.25 -2.34 1 98.62 76 HIS A O 1
ATOM 594 N N . LEU A 1 77 ? 2.137 -18.953 -0.875 1 98.5 77 LEU A N 1
ATOM 595 C CA . LEU A 1 77 ? 3.516 -19.359 -1.133 1 98.5 77 LEU A CA 1
ATOM 596 C C . LEU A 1 77 ? 3.688 -19.812 -2.578 1 98.5 77 LEU A C 1
ATOM 598 O O . LEU A 1 77 ? 4.73 -19.562 -3.191 1 98.5 77 LEU A O 1
ATOM 602 N N . GLU A 1 78 ? 2.713 -20.516 -3.098 1 98.38 78 GLU A N 1
ATOM 603 C CA . GLU A 1 78 ? 2.729 -20.906 -4.508 1 98.38 78 GLU A CA 1
ATOM 604 C C . GLU A 1 78 ? 2.758 -19.672 -5.41 1 98.38 78 GLU A C 1
ATOM 606 O O . GLU A 1 78 ? 3.516 -19.625 -6.383 1 98.38 78 GLU A O 1
ATOM 611 N N . LEU A 1 79 ? 1.922 -18.672 -5.117 1 98.31 79 LEU A N 1
ATOM 612 C CA . LEU A 1 79 ? 1.908 -17.422 -5.855 1 98.31 79 LEU A CA 1
ATOM 613 C C . LEU A 1 79 ? 3.293 -16.781 -5.867 1 98.31 79 LEU A C 1
ATOM 615 O O . LEU A 1 79 ? 3.771 -16.344 -6.914 1 98.31 79 LEU A O 1
ATOM 619 N N . VAL A 1 80 ? 3.91 -16.688 -4.707 1 98.44 80 VAL A N 1
ATOM 620 C CA . VAL A 1 80 ? 5.215 -16.047 -4.574 1 98.44 80 VAL A CA 1
ATOM 621 C C . VAL A 1 80 ? 6.25 -16.812 -5.395 1 98.44 80 VAL A C 1
ATOM 623 O O . VAL A 1 80 ? 6.984 -16.219 -6.188 1 98.44 80 VAL A O 1
ATOM 626 N N . ARG A 1 81 ? 6.254 -18.141 -5.285 1 97.69 81 ARG A N 1
ATOM 627 C CA . ARG A 1 81 ? 7.234 -19 -5.949 1 97.69 81 ARG A CA 1
ATOM 628 C C . ARG A 1 81 ? 7.074 -18.938 -7.465 1 97.69 81 ARG A C 1
ATOM 630 O O . ARG A 1 81 ? 8.062 -18.812 -8.195 1 97.69 81 ARG A O 1
ATOM 637 N N . ASP A 1 82 ? 5.922 -18.938 -7.918 1 97.06 82 ASP A N 1
ATOM 638 C CA . ASP A 1 82 ? 5.676 -19.188 -9.336 1 97.06 82 ASP A CA 1
ATOM 639 C C . ASP A 1 82 ? 5.539 -17.875 -10.109 1 97.06 82 ASP A C 1
ATOM 641 O O . ASP A 1 82 ? 5.789 -17.828 -11.312 1 97.06 82 ASP A O 1
ATOM 645 N N . HIS A 1 83 ? 5.141 -16.75 -9.383 1 95.69 83 HIS A N 1
ATOM 646 C CA . HIS A 1 83 ? 4.746 -15.586 -10.164 1 95.69 83 HIS A CA 1
ATOM 647 C C . HIS A 1 83 ? 5.43 -14.328 -9.641 1 95.69 83 HIS A C 1
ATOM 649 O O . HIS A 1 83 ? 5.414 -13.289 -10.312 1 95.69 83 HIS A O 1
ATOM 655 N N . VAL A 1 84 ? 6.066 -14.352 -8.516 1 96.69 84 VAL A N 1
ATOM 656 C CA . VAL A 1 84 ? 6.648 -13.133 -7.957 1 96.69 84 VAL A CA 1
ATOM 657 C C . VAL A 1 84 ? 8.172 -13.188 -8.07 1 96.69 84 VAL A C 1
ATOM 659 O O . VAL A 1 84 ? 8.797 -12.273 -8.617 1 96.69 84 VAL A O 1
ATOM 662 N N . LEU A 1 85 ? 8.758 -14.289 -7.707 1 95.12 85 LEU A N 1
ATOM 663 C CA . LEU A 1 85 ? 10.211 -14.391 -7.547 1 95.12 85 LEU A CA 1
ATOM 664 C C . LEU A 1 85 ? 10.922 -14.125 -8.867 1 95.12 85 LEU A C 1
ATOM 666 O O . LEU A 1 85 ? 12.008 -13.539 -8.891 1 95.12 85 LEU A O 1
ATOM 670 N N . HIS A 1 86 ? 10.359 -14.461 -9.984 1 94 86 HIS A N 1
ATOM 671 C CA . HIS A 1 86 ? 11.109 -14.391 -11.234 1 94 86 HIS A CA 1
ATOM 672 C C . HIS A 1 86 ? 10.883 -13.055 -11.938 1 94 86 HIS A C 1
ATOM 674 O O . HIS A 1 86 ? 11.656 -12.688 -12.828 1 94 86 HIS A O 1
ATOM 680 N N . ILE A 1 87 ? 9.859 -12.352 -11.555 1 97.56 87 ILE A N 1
ATOM 681 C CA . ILE A 1 87 ? 9.594 -11.141 -12.336 1 97.56 87 ILE A CA 1
ATOM 682 C C . ILE A 1 87 ? 9.828 -9.906 -11.469 1 97.56 87 ILE A C 1
ATOM 684 O O . ILE A 1 87 ? 9.883 -8.789 -11.977 1 97.56 87 ILE A O 1
ATOM 688 N N . VAL A 1 88 ? 10.016 -10.008 -10.195 1 98.38 88 VAL A N 1
ATOM 689 C CA . VAL A 1 88 ? 10.109 -8.875 -9.281 1 98.38 88 VAL A CA 1
ATOM 690 C C . VAL A 1 88 ? 11.57 -8.586 -8.961 1 98.38 88 VAL A C 1
ATOM 692 O O . VAL A 1 88 ? 12.32 -9.484 -8.562 1 98.38 88 VAL A O 1
ATOM 695 N N . ALA A 1 89 ? 12.031 -7.398 -9.18 1 98.38 89 ALA A N 1
ATOM 696 C CA . ALA A 1 89 ? 13.367 -6.934 -8.828 1 98.38 89 ALA A CA 1
ATOM 697 C C . ALA A 1 89 ? 13.43 -6.469 -7.379 1 98.38 89 ALA A C 1
ATOM 699 O O . ALA A 1 89 ? 14.445 -6.66 -6.703 1 98.38 89 ALA A O 1
ATOM 700 N N . GLU A 1 90 ? 12.43 -5.797 -6.898 1 98.06 90 GLU A N 1
ATOM 701 C CA . GLU A 1 90 ? 12.344 -5.273 -5.539 1 98.06 90 GLU A CA 1
ATOM 702 C C . GLU A 1 90 ? 10.922 -5.402 -4.988 1 98.06 90 GLU A C 1
ATOM 704 O O . GLU A 1 90 ? 9.953 -5.141 -5.699 1 98.06 90 GLU A O 1
ATOM 709 N N . ARG A 1 91 ? 10.852 -5.816 -3.771 1 98.5 91 ARG A N 1
ATOM 710 C CA . ARG A 1 91 ? 9.586 -5.879 -3.037 1 98.5 91 ARG A CA 1
ATOM 711 C C . ARG A 1 91 ? 9.68 -5.109 -1.724 1 98.5 91 ARG A C 1
ATOM 713 O O . ARG A 1 91 ? 10.688 -5.195 -1.017 1 98.5 91 ARG A O 1
ATOM 720 N N . LYS A 1 92 ? 8.711 -4.305 -1.408 1 98.62 92 LYS A N 1
ATOM 721 C CA . LYS A 1 92 ? 8.523 -3.676 -0.103 1 98.62 92 LYS A CA 1
ATOM 722 C C . LYS A 1 92 ? 7.145 -3.988 0.467 1 98.62 92 LYS A C 1
ATOM 724 O O . LYS A 1 92 ? 6.156 -4.035 -0.272 1 98.62 92 LYS A O 1
ATOM 729 N N . ALA A 1 93 ? 7.066 -4.152 1.791 1 98.88 93 ALA A N 1
ATOM 730 C CA . ALA A 1 93 ? 5.793 -4.488 2.42 1 98.88 93 ALA A CA 1
ATOM 731 C C . ALA A 1 93 ? 5.66 -3.812 3.783 1 98.88 93 ALA A C 1
ATOM 733 O O . ALA A 1 93 ? 6.656 -3.369 4.363 1 98.88 93 ALA A O 1
ATOM 734 N N . VAL A 1 94 ? 4.453 -3.635 4.219 1 98.75 94 VAL A N 1
ATOM 735 C CA . VAL A 1 94 ? 4.055 -3.148 5.535 1 98.75 94 VAL A CA 1
ATOM 736 C C . VAL A 1 94 ? 2.76 -3.83 5.969 1 98.75 94 VAL A C 1
ATOM 738 O O . VAL A 1 94 ? 1.873 -4.074 5.148 1 98.75 94 VAL A O 1
ATOM 741 N N . GLN A 1 95 ? 2.654 -4.191 7.254 1 98.62 95 GLN A N 1
ATOM 742 C CA . GLN A 1 95 ? 1.391 -4.543 7.891 1 98.62 95 GLN A CA 1
ATOM 743 C C . GLN A 1 95 ? 1.065 -3.588 9.031 1 98.62 95 GLN A C 1
ATOM 745 O O . GLN A 1 95 ? 1.874 -3.408 9.945 1 98.62 95 GLN A O 1
ATOM 750 N N . PHE A 1 96 ? -0.128 -3.004 9 1 98.31 96 PHE A N 1
ATOM 751 C CA . PHE A 1 96 ? -0.48 -2.107 10.094 1 98.31 96 PHE A CA 1
ATOM 752 C C . PHE A 1 96 ? -1.942 -2.281 10.484 1 98.31 96 PHE A C 1
ATOM 754 O O . PHE A 1 96 ? -2.738 -2.818 9.711 1 98.31 96 PHE A O 1
ATOM 761 N N . SER A 1 97 ? -2.25 -1.863 11.727 1 96.88 97 SER A N 1
ATOM 762 C CA . SER A 1 97 ? -3.604 -1.968 12.258 1 96.88 97 SER A CA 1
ATOM 763 C C . SER A 1 97 ? -4.477 -0.807 11.797 1 96.88 97 SER A C 1
ATOM 765 O O . SER A 1 97 ? -4.016 0.336 11.734 1 96.88 97 SER A O 1
ATOM 767 N N . THR A 1 98 ? -5.586 -1.184 11.344 1 90.44 98 THR A N 1
ATOM 768 C CA . THR A 1 98 ? -6.574 -0.167 11 1 90.44 98 THR A CA 1
ATOM 769 C C . THR A 1 98 ? -7.734 -0.184 11.992 1 90.44 98 THR A C 1
ATOM 771 O O . THR A 1 98 ? -8.312 -1.24 12.266 1 90.44 98 THR A O 1
ATOM 774 N N . ASP A 1 99 ? -7.473 0.581 13.102 1 71 99 ASP A N 1
ATOM 775 C CA . ASP A 1 99 ? -8.602 0.625 14.016 1 71 99 ASP A CA 1
ATOM 776 C C . ASP A 1 99 ? -9.875 1.075 13.297 1 71 99 ASP A C 1
ATOM 778 O O . ASP A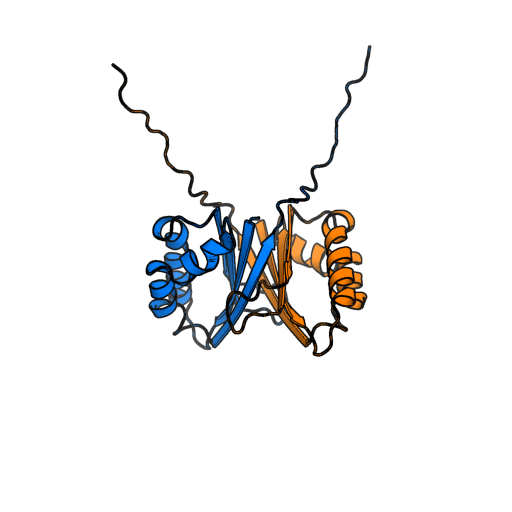 1 99 ? -9.805 1.773 12.289 1 71 99 ASP A O 1
ATOM 782 N N . ALA A 1 100 ? -10.781 0.28 13.273 1 49.09 100 ALA A N 1
ATOM 783 C CA . ALA A 1 100 ? -12.078 0.58 12.68 1 49.09 100 ALA A CA 1
ATOM 784 C C . ALA A 1 100 ? -12.398 2.07 12.773 1 49.09 100 ALA A C 1
ATOM 786 O O . ALA A 1 100 ? -13.547 2.48 12.586 1 49.09 100 ALA A O 1
ATOM 787 N N . LEU A 1 101 ? -11.523 2.889 13.281 1 47.56 101 LEU A N 1
ATOM 788 C CA . LEU A 1 101 ? -12.227 4.16 13.195 1 47.56 101 LEU A CA 1
ATOM 789 C C . LEU A 1 101 ? -12.5 4.535 11.742 1 47.56 101 LEU A C 1
ATOM 791 O O . LEU A 1 101 ? -11.57 4.902 11.008 1 47.56 101 LEU A O 1
ATOM 795 N N . GLU A 1 102 ? -12.859 3.58 11 1 46.56 102 GLU A N 1
ATOM 796 C CA . GLU A 1 102 ? -13.297 4.098 9.711 1 46.56 102 GLU A CA 1
ATOM 797 C C . GLU A 1 102 ? -13.789 5.539 9.828 1 46.56 102 GLU A C 1
ATOM 799 O O . GLU A 1 102 ? -14.883 5.785 10.352 1 46.56 102 GLU A O 1
ATOM 804 N N . ARG A 1 103 ? -12.961 6.402 10.281 1 41.06 103 ARG A N 1
ATOM 805 C CA . ARG A 1 103 ? -13.469 7.762 10.148 1 41.06 103 ARG A CA 1
ATOM 806 C C . ARG A 1 103 ? -14.219 7.934 8.828 1 41.06 103 ARG A C 1
ATOM 808 O O . ARG A 1 103 ? -13.594 8.039 7.766 1 41.06 103 ARG A O 1
ATOM 815 N N . HIS A 1 104 ? -15.117 7.129 8.508 1 39.34 104 HIS A N 1
ATOM 816 C CA . HIS A 1 104 ? -16.062 7.52 7.477 1 39.34 104 HIS A CA 1
ATOM 817 C C . HIS A 1 104 ? -16.312 9.023 7.5 1 39.34 104 HIS A C 1
ATOM 819 O O . HIS A 1 104 ? -16.641 9.586 8.547 1 39.34 104 HIS A O 1
ATOM 825 N N . LEU A 1 105 ? -15.648 9.867 6.871 1 43.69 105 LEU A N 1
ATOM 826 C CA . LEU A 1 105 ? -16.281 11.102 6.445 1 43.69 105 LEU A CA 1
ATOM 827 C C . LEU A 1 105 ? -17.797 10.93 6.332 1 43.69 105 LEU A C 1
ATOM 829 O O . LEU A 1 105 ? -18.328 10.828 5.227 1 43.69 105 LEU A O 1
ATOM 833 N N . ARG A 1 106 ? -18.469 10.07 6.953 1 34.81 106 ARG A N 1
ATOM 834 C CA . ARG A 1 106 ? -19.906 10.32 6.988 1 34.81 106 ARG A CA 1
ATOM 835 C C . ARG A 1 106 ? -20.203 11.75 7.43 1 34.81 106 ARG A C 1
ATOM 837 O O . ARG A 1 106 ? -19.781 12.172 8.508 1 34.81 106 ARG A O 1
ATOM 844 N N . THR A 1 107 ? -20.406 12.742 6.539 1 35.62 107 THR A N 1
ATOM 845 C CA . THR A 1 107 ? -21.344 13.867 6.641 1 35.62 107 THR A CA 1
ATOM 846 C C . THR A 1 107 ? -22.531 13.5 7.52 1 35.62 107 THR A C 1
ATOM 848 O O . THR A 1 107 ? -23.156 12.461 7.32 1 35.62 107 THR A O 1
ATOM 851 N N . GLY A 1 108 ? -22.734 13.625 8.75 1 35.28 108 GLY A N 1
ATOM 852 C CA . GLY A 1 108 ? -23.844 14.109 9.57 1 35.28 108 GLY A CA 1
ATOM 853 C C . GLY A 1 108 ? -24.766 15.047 8.82 1 35.28 108 GLY A C 1
ATOM 854 O O . GLY A 1 108 ? -25.562 15.766 9.43 1 35.28 108 GLY A O 1
ATOM 855 N N . LYS A 1 109 ? -24.891 15.25 7.543 1 35.47 109 LYS A N 1
ATOM 856 C CA . LYS A 1 109 ? -26.109 15.93 7.137 1 35.47 109 LYS A CA 1
ATOM 857 C C . LYS A 1 109 ? -27.344 15.211 7.676 1 35.47 109 LYS A C 1
ATOM 859 O O . LYS A 1 109 ? -27.672 14.109 7.227 1 35.47 109 LYS A O 1
ATOM 864 N N . THR A 1 110 ? -27.594 15.031 8.984 1 33.91 110 THR A N 1
ATOM 865 C CA . THR A 1 110 ? -28.938 15.062 9.562 1 33.91 110 THR A CA 1
ATOM 866 C C . THR A 1 110 ? -29.719 16.266 9.047 1 33.91 110 THR A C 1
ATOM 868 O O . THR A 1 110 ? -29.375 17.406 9.328 1 33.91 110 THR A O 1
ATOM 871 N N . MET A 1 111 ? -30.266 16.359 7.805 1 31.41 111 MET A N 1
ATOM 872 C CA . MET A 1 111 ? -31.5 17 7.402 1 31.41 111 MET A CA 1
ATOM 873 C C . MET A 1 111 ? -32.594 16.781 8.445 1 31.41 111 MET A C 1
ATOM 875 O O . MET A 1 111 ? -33.062 15.648 8.633 1 31.41 111 MET A O 1
ATOM 879 N N . GLU A 1 112 ? -32.438 17.328 9.648 1 32.25 112 GLU A N 1
ATOM 880 C CA . GLU A 1 112 ? -33.562 17.812 10.414 1 32.25 112 GLU A CA 1
ATOM 881 C C . GLU A 1 112 ? -34.594 18.5 9.516 1 32.25 112 GLU A C 1
ATOM 883 O O . GLU A 1 112 ? -34.25 19.422 8.773 1 32.25 112 GLU A O 1
ATOM 888 N N . GLY A 1 113 ? -35.75 17.984 9.164 1 29.69 113 GLY A N 1
ATOM 889 C CA . GLY A 1 113 ? -37.156 18.25 8.859 1 29.69 113 GLY A CA 1
ATOM 890 C C . GLY A 1 113 ? -37.688 19.531 9.492 1 29.69 113 GLY A C 1
ATOM 891 O O . GLY A 1 113 ? -37.344 19.828 10.648 1 29.69 113 GLY A O 1
ATOM 892 N N . ARG A 1 114 ? -37.906 20.656 8.703 1 31.34 114 ARG A N 1
ATOM 893 C CA . ARG A 1 114 ? -38.938 21.719 8.719 1 31.34 114 ARG A CA 1
ATOM 894 C C . ARG A 1 114 ? -40.219 21.219 9.367 1 31.34 114 ARG A C 1
ATOM 896 O O . ARG A 1 114 ? -40.75 20.188 8.992 1 31.34 114 ARG A O 1
ATOM 903 N N . ARG A 1 115 ? -40.469 21.609 10.602 1 28.75 115 ARG A N 1
ATOM 904 C CA . ARG A 1 115 ? -41.781 21.859 11.141 1 28.75 115 ARG A CA 1
ATOM 905 C C . ARG A 1 115 ? -42.719 22.438 10.078 1 28.75 115 ARG A C 1
ATOM 907 O O . ARG A 1 115 ? -42.25 23.125 9.164 1 28.75 115 ARG A O 1
ATOM 914 N N . ALA A 1 116 ? -44.188 22.594 10.367 1 25.72 116 ALA A N 1
ATOM 915 C CA . ALA A 1 116 ? -45.312 23.328 9.797 1 25.72 116 ALA A CA 1
ATOM 916 C C . ALA A 1 116 ? -45.094 24.844 9.953 1 25.72 116 ALA A C 1
ATOM 918 O O . ALA A 1 116 ? -44.5 25.297 10.922 1 25.72 116 ALA A O 1
ATOM 919 N N . MET B 1 1 ? -14.016 4.48 -12.367 1 84.44 1 MET B N 1
ATOM 920 C CA . MET B 1 1 ? -12.945 3.639 -11.836 1 84.44 1 MET B CA 1
ATOM 921 C C . MET B 1 1 ? -12.273 4.301 -10.633 1 84.44 1 MET B C 1
ATOM 923 O O . MET B 1 1 ? -11.883 5.465 -10.703 1 84.44 1 MET B O 1
ATOM 927 N N . SER B 1 2 ? -12.266 3.605 -9.484 1 94.5 2 SER B N 1
ATOM 928 C CA . SER B 1 2 ? -11.617 4.188 -8.312 1 94.5 2 SER B CA 1
ATOM 929 C C . SER B 1 2 ? -10.117 3.938 -8.328 1 94.5 2 SER B C 1
ATOM 931 O O . SER B 1 2 ? -9.625 3.121 -9.109 1 94.5 2 SER B O 1
ATOM 933 N N . ILE B 1 3 ? -9.414 4.84 -7.652 1 97.81 3 ILE B N 1
ATOM 934 C CA . ILE B 1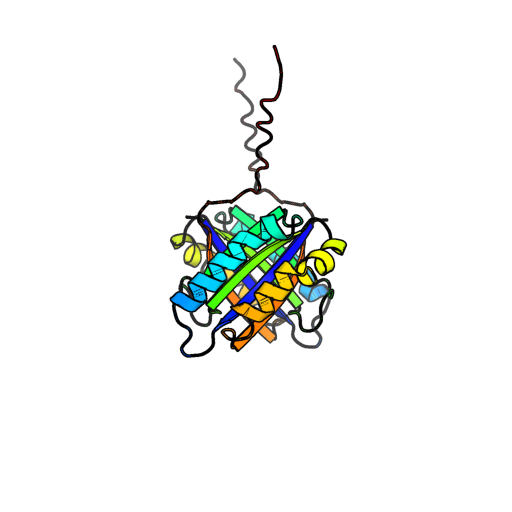 3 ? -7.957 4.758 -7.598 1 97.81 3 ILE B CA 1
ATOM 935 C C . ILE B 1 3 ? -7.508 4.449 -6.172 1 97.81 3 ILE B C 1
ATOM 937 O O . ILE B 1 3 ? -8.039 5.016 -5.211 1 97.81 3 ILE B O 1
ATOM 941 N N . THR B 1 4 ? -6.664 3.498 -6.078 1 98.06 4 THR B N 1
ATOM 942 C CA . THR B 1 4 ? -5.941 3.279 -4.828 1 98.06 4 THR B CA 1
ATOM 943 C C . THR B 1 4 ? -4.547 3.891 -4.895 1 98.06 4 THR B C 1
ATOM 945 O O . THR B 1 4 ? -3.766 3.57 -5.793 1 98.06 4 THR B O 1
ATOM 948 N N . HIS B 1 5 ? -4.254 4.859 -4.051 1 98.69 5 HIS B N 1
ATOM 949 C CA . HIS B 1 5 ? -2.922 5.41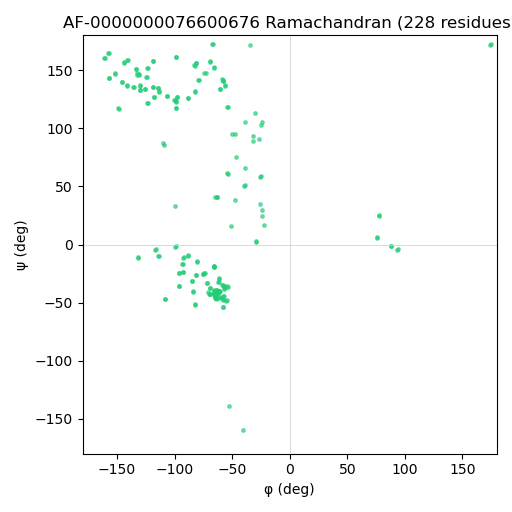4 -3.846 1 98.69 5 HIS B CA 1
ATOM 950 C C . HIS B 1 5 ? -2.258 4.809 -2.613 1 98.69 5 HIS B C 1
ATOM 952 O O . HIS B 1 5 ? -2.801 4.883 -1.51 1 98.69 5 HIS B O 1
ATOM 958 N N . ILE B 1 6 ? -1.08 4.199 -2.762 1 98.88 6 ILE B N 1
ATOM 959 C CA . ILE B 1 6 ? -0.29 3.646 -1.667 1 98.88 6 ILE B CA 1
ATOM 960 C C . ILE B 1 6 ? 1.014 4.43 -1.523 1 98.88 6 ILE B C 1
ATOM 962 O O . ILE B 1 6 ? 1.659 4.762 -2.521 1 98.88 6 ILE B O 1
ATOM 966 N N . ALA B 1 7 ? 1.355 4.758 -0.314 1 98.88 7 ALA B N 1
ATOM 967 C CA . ALA B 1 7 ? 2.699 5.211 0.033 1 98.88 7 ALA B CA 1
ATOM 968 C C . ALA B 1 7 ? 3.242 4.449 1.237 1 98.88 7 ALA B C 1
ATOM 970 O O . ALA B 1 7 ? 2.508 4.176 2.189 1 98.88 7 ALA B O 1
ATOM 971 N N . MET B 1 8 ? 4.508 4.047 1.155 1 98.88 8 MET B N 1
ATOM 972 C CA . MET B 1 8 ? 5.219 3.424 2.268 1 98.88 8 MET B CA 1
ATOM 973 C C . MET B 1 8 ? 6.492 4.195 2.602 1 98.88 8 MET B C 1
ATOM 975 O O . MET B 1 8 ? 7.109 4.797 1.718 1 98.88 8 MET B O 1
ATOM 979 N N . PHE B 1 9 ? 6.859 4.102 3.873 1 98.88 9 PHE B N 1
ATOM 980 C CA . PHE B 1 9 ? 7.98 4.918 4.324 1 98.88 9 PHE B CA 1
ATOM 981 C C . PHE B 1 9 ? 8.93 4.102 5.195 1 98.88 9 PHE B C 1
ATOM 983 O O . PHE B 1 9 ? 8.484 3.303 6.023 1 98.88 9 PHE B O 1
ATOM 990 N N . ARG B 1 10 ? 10.148 4.258 4.949 1 98.69 10 ARG B N 1
ATOM 991 C CA . ARG B 1 10 ? 11.188 3.961 5.926 1 98.69 10 ARG B CA 1
ATOM 992 C C . ARG B 1 10 ? 11.648 5.227 6.645 1 98.69 10 ARG B C 1
ATOM 994 O O . ARG B 1 10 ? 12 6.215 6.004 1 98.69 10 ARG B O 1
ATOM 1001 N N . PHE B 1 11 ? 11.617 5.184 7.969 1 98.75 11 PHE B N 1
ATOM 1002 C CA . PHE B 1 11 ? 12.008 6.363 8.734 1 98.75 11 PHE B CA 1
ATOM 1003 C C . PHE B 1 11 ? 13.523 6.449 8.859 1 98.75 11 PHE B C 1
ATOM 1005 O O . PHE B 1 11 ? 14.219 5.434 8.773 1 98.75 11 PHE B O 1
ATOM 1012 N N . ARG B 1 12 ? 14 7.672 9.078 1 98.5 12 ARG B N 1
ATOM 1013 C CA . ARG B 1 12 ? 15.406 7.898 9.398 1 98.5 12 ARG B CA 1
ATOM 1014 C C . ARG B 1 12 ? 15.742 7.355 10.781 1 98.5 12 ARG B C 1
ATOM 1016 O O . ARG B 1 12 ? 14.867 7.258 11.648 1 98.5 12 ARG B O 1
ATOM 1023 N N . ASP B 1 13 ? 17.062 7.098 10.922 1 97.38 13 ASP B N 1
ATOM 1024 C CA . ASP B 1 13 ? 17.516 6.711 12.25 1 97.38 13 ASP B CA 1
ATOM 1025 C C . ASP B 1 13 ? 17.234 7.816 13.266 1 97.38 13 ASP B C 1
ATOM 1027 O O . ASP B 1 13 ? 17.438 9 12.977 1 97.38 13 ASP B O 1
ATOM 1031 N N . GLY B 1 14 ? 16.703 7.422 14.398 1 97.31 14 GLY B N 1
ATOM 1032 C CA . GLY B 1 14 ? 16.547 8.375 15.492 1 97.31 14 GLY B CA 1
ATOM 1033 C C . GLY B 1 14 ? 15.188 9.047 15.516 1 97.31 14 GLY B C 1
ATOM 1034 O O . GLY B 1 14 ? 14.891 9.836 16.422 1 97.31 14 GLY B O 1
ATOM 1035 N N . VAL B 1 15 ? 14.375 8.766 14.508 1 98.06 15 VAL B N 1
ATOM 1036 C CA . VAL B 1 15 ? 13.023 9.312 14.531 1 98.06 15 VAL B CA 1
ATOM 1037 C C . VAL B 1 15 ? 12.312 8.898 15.82 1 98.06 15 VAL B C 1
ATOM 1039 O O . VAL B 1 15 ? 12.406 7.738 16.234 1 98.06 15 VAL B O 1
ATOM 1042 N N . THR B 1 16 ? 11.594 9.891 16.438 1 97.88 16 THR B N 1
ATOM 1043 C CA . THR B 1 16 ? 10.977 9.633 17.734 1 97.88 16 THR B CA 1
ATOM 1044 C C . THR B 1 16 ? 9.492 9.297 17.578 1 97.88 16 THR B C 1
ATOM 1046 O O . THR B 1 16 ? 8.891 9.625 16.562 1 97.88 16 THR B O 1
ATOM 1049 N N . ASP B 1 17 ? 8.969 8.656 18.672 1 97.5 17 ASP B N 1
ATOM 1050 C CA . ASP B 1 17 ? 7.535 8.375 18.703 1 97.5 17 ASP B CA 1
ATOM 1051 C C . ASP B 1 17 ? 6.715 9.656 18.578 1 97.5 17 ASP B C 1
ATOM 1053 O O . ASP B 1 17 ? 5.652 9.664 17.953 1 97.5 17 ASP B O 1
ATOM 1057 N N . ASP B 1 18 ? 7.227 10.727 19.156 1 97.69 18 ASP B N 1
ATOM 1058 C CA . ASP B 1 18 ? 6.527 12.008 19.094 1 97.69 18 ASP B CA 1
ATOM 1059 C C . ASP B 1 18 ? 6.461 12.523 17.656 1 97.69 18 ASP B C 1
ATOM 1061 O O . ASP B 1 18 ? 5.43 13.039 17.234 1 97.69 18 ASP B O 1
ATOM 1065 N N . GLN B 1 19 ? 7.535 12.43 16.953 1 97.94 19 GLN B N 1
ATOM 1066 C CA . GLN B 1 19 ? 7.559 12.859 15.562 1 97.94 19 GLN B CA 1
ATOM 1067 C C . GLN B 1 19 ? 6.574 12.055 14.719 1 97.94 19 GLN B C 1
ATOM 1069 O O . GLN B 1 19 ? 5.859 12.617 13.883 1 97.94 19 GLN B O 1
ATOM 1074 N N . ILE B 1 20 ? 6.488 10.75 14.953 1 98 20 ILE B N 1
ATOM 1075 C CA . ILE B 1 20 ? 5.574 9.891 14.203 1 98 20 ILE B CA 1
ATOM 1076 C C . ILE B 1 20 ? 4.133 10.219 14.594 1 98 20 ILE B C 1
ATOM 1078 O O . ILE B 1 20 ? 3.246 10.25 13.734 1 98 20 ILE B O 1
ATOM 1082 N N . ALA B 1 21 ? 3.891 10.516 15.875 1 97.56 21 ALA B N 1
ATOM 1083 C CA . ALA B 1 21 ? 2.553 10.883 16.328 1 97.56 21 ALA B CA 1
ATOM 1084 C C . ALA B 1 21 ? 2.082 12.172 15.664 1 97.56 21 ALA B C 1
ATOM 1086 O O . ALA B 1 21 ? 0.903 12.305 15.328 1 97.56 21 ALA B O 1
ATOM 1087 N N . LYS B 1 22 ? 2.951 13.117 15.508 1 97.5 22 LYS B N 1
ATOM 1088 C CA . LYS B 1 22 ? 2.611 14.359 14.812 1 97.5 22 LYS B CA 1
ATOM 1089 C C . LYS B 1 22 ? 2.275 14.094 13.352 1 97.5 22 LYS B C 1
ATOM 1091 O O . LYS B 1 22 ? 1.339 14.68 12.805 1 97.5 22 LYS B O 1
ATOM 1096 N N . PHE B 1 23 ? 3.07 13.219 12.734 1 97.88 23 PHE B N 1
ATOM 1097 C CA . PHE B 1 23 ? 2.793 12.789 11.367 1 97.88 23 PHE B CA 1
ATOM 1098 C C . PHE B 1 23 ? 1.409 12.164 11.266 1 97.88 23 PHE B C 1
ATOM 1100 O O . PHE B 1 23 ? 0.598 12.57 10.43 1 97.88 23 PHE B O 1
ATOM 1107 N N . GLU B 1 24 ? 1.059 11.266 12.172 1 97.56 24 GLU B N 1
ATOM 1108 C CA . GLU B 1 24 ? -0.242 10.602 12.195 1 97.56 24 GLU B CA 1
ATOM 1109 C C . GLU B 1 24 ? -1.367 11.602 12.438 1 97.56 24 GLU B C 1
ATOM 1111 O O . GLU B 1 24 ? -2.439 11.492 11.836 1 97.56 24 GLU B O 1
ATOM 1116 N N . ALA B 1 25 ? -1.134 12.57 13.336 1 97.25 25 ALA B N 1
ATOM 1117 C CA . ALA B 1 25 ? -2.137 13.594 13.609 1 97.25 25 ALA B CA 1
ATOM 1118 C C . ALA B 1 25 ? -2.445 14.414 12.359 1 97.25 25 ALA B C 1
ATOM 1120 O O . ALA B 1 25 ? -3.604 14.75 12.102 1 97.25 25 ALA B O 1
ATOM 1121 N N . GLU B 1 26 ? -1.417 14.719 11.617 1 97.25 26 GLU B N 1
ATOM 1122 C CA . GLU B 1 26 ? -1.634 15.469 10.383 1 97.25 26 GLU B CA 1
ATOM 1123 C C . GLU B 1 26 ? -2.354 14.625 9.336 1 97.25 26 GLU B C 1
ATOM 1125 O O . GLU B 1 26 ? -3.232 15.117 8.625 1 97.25 26 GLU B O 1
ATOM 1130 N N . LEU B 1 27 ? -1.989 13.367 9.18 1 97.75 27 LEU B N 1
ATOM 1131 C CA . LEU B 1 27 ? -2.689 12.461 8.273 1 97.75 27 LEU B CA 1
ATOM 1132 C C . LEU B 1 27 ? -4.18 12.422 8.586 1 97.75 27 LEU B C 1
ATOM 1134 O O . LEU B 1 27 ? -5.012 12.375 7.676 1 97.75 27 LEU B O 1
ATOM 1138 N N . ALA B 1 28 ? -4.504 12.508 9.875 1 97 28 ALA B N 1
ATOM 1139 C CA . ALA B 1 28 ? -5.898 12.406 10.305 1 97 28 ALA B CA 1
ATOM 1140 C C . ALA B 1 28 ? -6.719 13.586 9.789 1 97 28 ALA B C 1
ATOM 1142 O O . ALA B 1 28 ? -7.941 13.5 9.68 1 97 28 ALA B O 1
ATOM 1143 N N . THR B 1 29 ? -6.129 14.672 9.406 1 97.44 29 THR B N 1
ATOM 1144 C CA . THR B 1 29 ? -6.836 15.867 8.961 1 97.44 29 THR B CA 1
ATOM 1145 C C . THR B 1 29 ? -7.016 15.852 7.441 1 97.44 29 THR B C 1
ATOM 1147 O O . THR B 1 29 ? -7.781 16.641 6.895 1 97.44 29 THR B O 1
ATOM 1150 N N . MET B 1 30 ? -6.371 14.969 6.719 1 97.88 30 MET B N 1
ATOM 1151 C CA . MET B 1 30 ? -6.277 15.008 5.262 1 97.88 30 MET B CA 1
ATOM 1152 C C . MET B 1 30 ? -7.645 14.82 4.621 1 97.88 30 MET B C 1
ATOM 1154 O O . MET B 1 30 ? -7.996 15.523 3.672 1 97.88 30 MET B O 1
ATOM 1158 N N . PRO B 1 31 ? -8.453 13.844 5.125 1 97.06 31 PRO B N 1
ATOM 1159 C CA . PRO B 1 31 ? -9.758 13.68 4.477 1 97.06 31 PRO B CA 1
ATOM 1160 C C . PRO B 1 31 ? -10.602 14.953 4.504 1 97.06 31 PRO B C 1
ATOM 1162 O O . PRO B 1 31 ? -11.164 15.352 3.479 1 97.06 31 PRO B O 1
ATOM 1165 N N . GLU B 1 32 ? -10.617 15.594 5.648 1 97 32 GLU B N 1
ATOM 1166 C CA . GLU B 1 32 ? -11.398 16.828 5.766 1 97 32 GLU B CA 1
ATOM 1167 C C . GLU B 1 32 ? -10.766 17.953 4.969 1 97 32 GLU B C 1
ATOM 1169 O O . GLU B 1 32 ? -11.461 18.703 4.277 1 97 32 GLU B O 1
ATOM 1174 N N . ARG B 1 33 ? -9.5 18.078 5.023 1 97.94 33 ARG B N 1
ATOM 1175 C CA . ARG B 1 33 ? -8.812 19.219 4.414 1 97.94 33 ARG B CA 1
ATOM 1176 C C . ARG B 1 33 ? -8.82 19.109 2.895 1 97.94 33 ARG B C 1
ATOM 1178 O O . ARG B 1 33 ? -8.867 20.125 2.197 1 97.94 33 ARG B O 1
ATOM 1185 N N . THR B 1 34 ? -8.766 17.922 2.342 1 97.56 34 THR B N 1
ATOM 1186 C CA . THR B 1 34 ? -8.672 17.781 0.895 1 97.56 34 THR B CA 1
ATOM 1187 C C . THR B 1 34 ? -10.055 17.562 0.287 1 97.56 34 THR B C 1
ATOM 1189 O O . THR B 1 34 ? -10.305 17.938 -0.859 1 97.56 34 THR B O 1
ATOM 1192 N N . GLY B 1 35 ? -10.922 16.844 0.979 1 96.5 35 GLY B N 1
ATOM 1193 C CA . GLY B 1 35 ? -12.305 16.625 0.565 1 96.5 35 GLY B CA 1
ATOM 1194 C C . GLY B 1 35 ? -12.43 15.609 -0.559 1 96.5 35 GLY B C 1
ATOM 1195 O O . GLY B 1 35 ? -13.531 15.352 -1.049 1 96.5 35 GLY B O 1
ATOM 1196 N N . CYS B 1 36 ? -11.414 14.953 -0.968 1 95.88 36 CYS B N 1
ATOM 1197 C CA . CYS B 1 36 ? -11.469 14.133 -2.172 1 95.88 36 CYS B CA 1
ATOM 1198 C C . CYS B 1 36 ? -11.242 12.664 -1.838 1 95.88 36 CYS B C 1
ATOM 1200 O O . CYS B 1 36 ? -11.32 11.805 -2.717 1 95.88 36 CYS B O 1
ATOM 1202 N N . LEU B 1 37 ? -10.945 12.352 -0.581 1 96.81 37 LEU B N 1
ATOM 1203 C CA . LEU B 1 37 ? -10.602 10.984 -0.205 1 96.81 37 LEU B CA 1
ATOM 1204 C C . LEU B 1 37 ? -11.859 10.188 0.15 1 96.81 37 LEU B C 1
ATOM 1206 O O . LEU B 1 37 ? -12.617 10.578 1.033 1 96.81 37 LEU B O 1
ATOM 1210 N N . GLN B 1 38 ? -12.055 9.055 -0.488 1 95.38 38 GLN B N 1
ATOM 1211 C CA . GLN B 1 38 ? -13.195 8.188 -0.232 1 95.38 38 GLN B CA 1
ATOM 1212 C C . GLN B 1 38 ? -12.922 7.25 0.942 1 95.38 38 GLN B C 1
ATOM 1214 O O . GLN B 1 38 ? -13.852 6.797 1.614 1 95.38 38 GLN B O 1
ATOM 1219 N N . ALA B 1 39 ? -11.734 6.887 1.119 1 94.62 39 ALA B N 1
ATOM 1220 C CA . ALA B 1 39 ? -11.219 6.113 2.244 1 94.62 39 ALA B CA 1
ATOM 1221 C C . ALA B 1 39 ? -9.742 6.43 2.498 1 94.62 39 ALA B C 1
ATOM 1223 O O . ALA B 1 39 ? -9.023 6.82 1.582 1 94.62 39 ALA B O 1
ATOM 1224 N N . TYR B 1 40 ? -9.383 6.355 3.723 1 96.69 40 TYR B N 1
ATOM 1225 C CA . TYR B 1 40 ? -8.031 6.734 4.125 1 96.69 40 TYR B CA 1
ATOM 1226 C C . TYR B 1 40 ? -7.578 5.926 5.332 1 96.69 40 TYR B C 1
ATOM 1228 O O . TYR B 1 40 ? -8.203 5.98 6.395 1 96.69 40 TYR B O 1
ATOM 1236 N N . ARG B 1 41 ? -6.516 5.129 5.141 1 96.94 41 ARG B N 1
ATOM 1237 C CA . ARG B 1 41 ? -5.945 4.305 6.199 1 96.94 41 ARG B CA 1
ATOM 1238 C C . ARG B 1 41 ? -4.43 4.477 6.273 1 96.94 41 ARG B C 1
ATOM 1240 O O . ARG B 1 41 ? -3.773 4.68 5.25 1 96.94 41 ARG B O 1
ATOM 1247 N N . TYR B 1 42 ? -3.941 4.406 7.434 1 98.25 42 TYR B N 1
ATOM 1248 C CA . TYR B 1 42 ? -2.5 4.516 7.629 1 98.25 42 TYR B CA 1
ATOM 1249 C C . TYR B 1 42 ? -2.088 3.945 8.977 1 98.25 42 TYR B C 1
ATOM 1251 O O . TYR B 1 42 ? -2.924 3.77 9.867 1 98.25 42 TYR B O 1
ATOM 1259 N N . GLY B 1 43 ? -0.791 3.631 9.086 1 97.81 43 GLY B N 1
ATOM 1260 C CA . GLY B 1 43 ? -0.318 3.172 10.375 1 97.81 43 GLY B CA 1
ATOM 1261 C C . GLY B 1 43 ? 1.128 2.713 10.359 1 97.81 43 GLY B C 1
ATOM 1262 O O . GLY B 1 43 ? 1.738 2.617 9.289 1 97.81 43 GLY B O 1
ATOM 1263 N N . ARG B 1 44 ? 1.596 2.457 11.555 1 98.12 44 ARG B N 1
ATOM 1264 C CA . ARG B 1 44 ? 2.934 1.912 11.758 1 98.12 44 ARG B CA 1
ATOM 1265 C C . ARG B 1 44 ? 2.959 0.41 11.5 1 98.12 44 ARG B C 1
ATOM 1267 O O . ARG B 1 44 ? 2.027 -0.305 11.875 1 98.12 44 ARG B O 1
ATOM 1274 N N . ASP B 1 45 ? 4.09 -0.039 10.867 1 98.44 45 ASP B N 1
ATOM 1275 C CA . ASP B 1 45 ? 4.25 -1.482 10.711 1 98.44 45 ASP B CA 1
ATOM 1276 C C . ASP B 1 45 ? 4.219 -2.186 12.07 1 98.44 45 ASP B C 1
ATOM 1278 O O . ASP B 1 45 ? 4.801 -1.698 13.039 1 98.44 45 ASP B O 1
ATOM 1282 N N . LEU B 1 46 ? 3.576 -3.332 12.102 1 97.75 46 LEU B N 1
ATOM 1283 C CA . LEU B 1 46 ? 3.396 -4.094 13.328 1 97.75 46 LEU B CA 1
ATOM 1284 C C . LEU B 1 46 ? 4.652 -4.895 13.664 1 97.75 46 LEU B C 1
ATOM 1286 O O . LEU B 1 46 ? 4.789 -5.41 14.773 1 97.75 46 LEU B O 1
ATOM 1290 N N . GLY B 1 47 ? 5.578 -5.043 12.695 1 97 47 GLY B N 1
ATOM 1291 C CA . GLY B 1 47 ? 6.789 -5.816 12.906 1 97 47 GLY B CA 1
ATOM 1292 C C . GLY B 1 47 ? 6.559 -7.316 12.836 1 97 47 GLY B C 1
ATOM 1293 O O . GLY B 1 47 ? 7.309 -8.094 13.43 1 97 47 GLY B O 1
ATOM 1294 N N . ALA B 1 48 ? 5.535 -7.762 12.133 1 95.19 48 ALA B N 1
ATOM 1295 C CA . ALA B 1 48 ? 5.188 -9.18 12.039 1 95.19 48 ALA B CA 1
ATOM 1296 C C . ALA B 1 48 ? 6.148 -9.914 11.109 1 95.19 48 ALA B C 1
ATOM 1298 O O . ALA B 1 48 ? 6.266 -11.141 11.18 1 95.19 48 ALA B O 1
ATOM 1299 N N . ARG B 1 49 ? 6.73 -9.219 10.211 1 96.69 49 ARG B N 1
ATOM 1300 C CA . ARG B 1 49 ? 7.648 -9.805 9.234 1 96.69 49 ARG B CA 1
ATOM 1301 C C . ARG B 1 49 ? 8.93 -8.977 9.133 1 96.69 49 ARG B C 1
ATOM 1303 O O . ARG B 1 49 ? 8.883 -7.75 9.18 1 96.69 49 ARG B O 1
ATOM 1310 N N . ASP B 1 50 ? 10.008 -9.695 8.891 1 96.31 50 ASP B N 1
ATOM 1311 C CA . ASP B 1 50 ? 11.289 -9.023 8.734 1 96.31 50 ASP B CA 1
ATOM 1312 C C . ASP B 1 50 ? 11.367 -8.289 7.398 1 96.31 50 ASP B C 1
ATOM 1314 O O . ASP B 1 50 ? 10.773 -8.719 6.406 1 96.31 50 ASP B O 1
ATOM 1318 N N . GLY B 1 51 ? 12.117 -7.164 7.469 1 96.56 51 GLY B N 1
ATOM 1319 C CA . GLY B 1 51 ? 12.43 -6.492 6.219 1 96.56 51 GLY B CA 1
ATOM 1320 C C . GLY B 1 51 ? 11.375 -5.48 5.809 1 96.56 51 GLY B C 1
ATOM 1321 O O . GLY B 1 51 ? 11.547 -4.77 4.816 1 96.56 51 GLY B O 1
ATOM 1322 N N . ASN B 1 52 ? 10.328 -5.363 6.598 1 98.5 52 ASN B N 1
ATOM 1323 C CA . ASN B 1 52 ? 9.242 -4.438 6.289 1 98.5 52 ASN B CA 1
ATOM 1324 C C . ASN B 1 52 ? 9.711 -2.984 6.352 1 98.5 52 ASN B C 1
ATOM 1326 O O . ASN B 1 52 ? 10.688 -2.672 7.027 1 98.5 52 ASN B O 1
ATOM 1330 N N . PHE B 1 53 ? 9.008 -2.107 5.551 1 98.81 53 PHE B N 1
ATOM 1331 C CA . PHE B 1 53 ? 9.07 -0.673 5.801 1 98.81 53 PHE B CA 1
ATOM 1332 C C . PHE B 1 53 ? 8.383 -0.326 7.121 1 98.81 53 PHE B C 1
ATOM 1334 O O . PHE B 1 53 ? 7.809 -1.197 7.777 1 98.81 53 PHE B O 1
ATOM 1341 N N . ASP B 1 54 ? 8.5 0.954 7.547 1 98.69 54 ASP B N 1
ATOM 1342 C CA . ASP B 1 54 ? 8.141 1.321 8.906 1 98.69 54 ASP B CA 1
ATOM 1343 C C . ASP B 1 54 ? 6.688 1.789 8.984 1 98.69 54 ASP B C 1
ATOM 1345 O O . ASP B 1 54 ? 6.062 1.733 10.047 1 98.69 54 ASP B O 1
ATOM 1349 N N . PHE B 1 55 ? 6.094 2.279 7.855 1 98.75 55 PHE B N 1
ATOM 1350 C CA . PHE B 1 55 ? 4.82 2.99 7.887 1 98.75 55 PHE B CA 1
ATOM 1351 C C . PHE B 1 55 ? 4.133 2.922 6.527 1 98.75 55 PHE B C 1
ATOM 1353 O O . PHE B 1 55 ? 4.793 2.949 5.488 1 98.75 55 PHE B O 1
ATOM 1360 N N . GLY B 1 56 ? 2.799 2.816 6.527 1 98.75 56 GLY B N 1
ATOM 1361 C CA . GLY B 1 56 ? 2.051 2.787 5.281 1 98.75 56 GLY B CA 1
ATOM 1362 C C . GLY B 1 56 ? 0.847 3.711 5.289 1 98.75 56 GLY B C 1
ATOM 1363 O O . GLY B 1 56 ? 0.267 3.977 6.344 1 98.75 56 GLY B O 1
ATOM 1364 N N . VAL B 1 57 ? 0.49 4.195 4.145 1 98.62 57 VAL B N 1
ATOM 1365 C CA . VAL B 1 57 ? -0.708 4.98 3.863 1 98.62 57 VAL B CA 1
ATOM 1366 C C . VAL B 1 57 ? -1.44 4.391 2.66 1 98.62 57 VAL B C 1
ATOM 1368 O O . VAL B 1 57 ? -0.818 4.051 1.652 1 98.62 57 VAL B O 1
ATOM 1371 N N . VAL B 1 58 ? -2.725 4.203 2.738 1 98.38 58 VAL B N 1
ATOM 1372 C CA . VAL B 1 58 ? -3.6 3.854 1.624 1 98.38 58 VAL B CA 1
ATOM 1373 C C . VAL B 1 58 ? -4.707 4.895 1.488 1 98.38 58 VAL B C 1
ATOM 1375 O O . VAL B 1 58 ? -5.492 5.098 2.416 1 98.38 58 VAL B O 1
ATOM 1378 N N . ALA B 1 59 ? -4.789 5.52 0.345 1 97.88 59 ALA B N 1
ATOM 1379 C CA . ALA B 1 59 ? -5.836 6.48 0.013 1 97.88 59 ALA B CA 1
ATOM 1380 C C . ALA B 1 59 ? -6.656 6.008 -1.185 1 97.88 59 ALA B C 1
ATOM 1382 O O . ALA B 1 59 ? -6.102 5.492 -2.158 1 97.88 59 ALA B O 1
ATOM 1383 N N . GLU B 1 60 ? -7.961 6.129 -1.067 1 97 60 GLU B N 1
ATOM 1384 C CA . GLU B 1 60 ? -8.859 5.816 -2.176 1 97 60 GLU B CA 1
ATOM 1385 C C . GLU B 1 60 ? -9.438 7.086 -2.791 1 97 60 GLU B C 1
ATOM 1387 O O . GLU B 1 60 ? -9.992 7.93 -2.082 1 97 60 GLU B O 1
ATOM 1392 N N . LEU B 1 61 ? -9.297 7.184 -4.074 1 97.44 61 LEU B N 1
ATOM 1393 C CA . LEU B 1 61 ? -9.758 8.328 -4.855 1 97.44 61 LEU B CA 1
ATOM 1394 C C . LEU B 1 61 ? -10.805 7.895 -5.883 1 97.44 61 LEU B C 1
ATOM 1396 O O . LEU B 1 61 ? -10.828 6.734 -6.297 1 97.44 61 LEU B O 1
ATOM 1400 N N . GLY B 1 62 ? -11.594 8.867 -6.297 1 94.69 62 GLY B N 1
ATOM 1401 C CA . GLY B 1 62 ? -12.719 8.539 -7.156 1 94.69 62 GLY B CA 1
ATOM 1402 C C . GLY B 1 62 ? -12.336 8.383 -8.617 1 94.69 62 GLY B C 1
ATOM 1403 O O . GLY B 1 62 ? -13.055 7.758 -9.391 1 94.69 62 GLY B O 1
ATOM 1404 N N . SER B 1 63 ? -11.297 9.039 -9 1 93.81 63 SER B N 1
ATOM 1405 C CA . SER B 1 63 ? -10.828 8.938 -10.383 1 93.81 63 SER B CA 1
ATOM 1406 C C . SER B 1 63 ? -9.352 9.289 -10.492 1 93.81 63 SER B C 1
ATOM 1408 O O . SER B 1 63 ? -8.766 9.844 -9.555 1 93.81 63 SER B O 1
ATOM 1410 N N . ALA B 1 64 ? -8.805 8.906 -11.648 1 92.81 64 ALA B N 1
ATOM 1411 C CA . ALA B 1 64 ? -7.395 9.203 -11.898 1 92.81 64 ALA B CA 1
ATOM 1412 C C . ALA B 1 64 ? -7.141 10.711 -11.898 1 92.81 64 ALA B C 1
ATOM 1414 O O . ALA B 1 64 ? -6.055 11.164 -11.523 1 92.81 64 ALA B O 1
ATOM 1415 N N . ASP B 1 65 ? -8.125 11.539 -12.273 1 92.19 65 ASP B N 1
ATOM 1416 C CA . ASP B 1 65 ? -7.992 12.992 -12.305 1 92.19 65 ASP B CA 1
ATOM 1417 C C . ASP B 1 65 ? -7.805 13.57 -10.906 1 92.19 65 ASP B C 1
ATOM 1419 O O . ASP B 1 65 ? -7.312 14.688 -10.742 1 92.19 65 ASP B O 1
ATOM 1423 N N . GLU B 1 66 ? -8.156 12.781 -9.969 1 95.81 66 GLU B N 1
ATOM 1424 C CA . GLU B 1 66 ? -8.086 13.25 -8.586 1 95.81 66 GLU B CA 1
ATOM 1425 C C . GLU B 1 66 ? -6.715 12.984 -7.98 1 95.81 66 GLU B C 1
ATOM 1427 O O . GLU B 1 66 ? -6.406 13.469 -6.891 1 95.81 66 GLU B O 1
ATOM 1432 N N . ILE B 1 67 ? -5.883 12.227 -8.648 1 97.31 67 ILE B N 1
ATOM 1433 C CA . ILE B 1 67 ? -4.539 11.969 -8.141 1 97.31 67 ILE B CA 1
ATOM 1434 C C . ILE B 1 67 ? -3.793 13.281 -7.949 1 97.31 67 ILE B C 1
ATOM 1436 O O . ILE B 1 67 ? -3.338 13.594 -6.844 1 97.31 67 ILE B O 1
ATOM 1440 N N . ASP B 1 68 ? -3.723 14.102 -8.992 1 96.69 68 ASP B N 1
ATOM 1441 C CA . ASP B 1 68 ? -3.031 15.383 -8.898 1 96.69 68 ASP B CA 1
ATOM 1442 C C . ASP B 1 68 ? -3.744 16.312 -7.926 1 96.69 68 ASP B C 1
ATOM 1444 O O . ASP B 1 68 ? -3.096 17.062 -7.184 1 96.69 68 ASP B O 1
ATOM 1448 N N . GLY B 1 69 ? -5.039 16.281 -7.977 1 96.25 69 GLY B N 1
ATOM 1449 C CA . GLY B 1 69 ? -5.809 17.109 -7.055 1 96.25 69 GLY B CA 1
ATOM 1450 C C . GLY B 1 69 ? -5.477 16.828 -5.598 1 96.25 69 GLY B C 1
ATOM 1451 O O . GLY B 1 69 ? -5.445 17.75 -4.781 1 96.25 69 GLY B O 1
ATOM 1452 N N . TYR B 1 70 ? -5.223 15.617 -5.316 1 98.25 70 TYR B N 1
ATOM 1453 C CA . TYR B 1 70 ? -4.875 15.234 -3.953 1 98.25 70 TYR B CA 1
ATOM 1454 C C . TYR B 1 70 ? -3.398 15.492 -3.676 1 98.25 70 TYR B C 1
ATOM 1456 O O . TYR B 1 70 ? -3.055 16.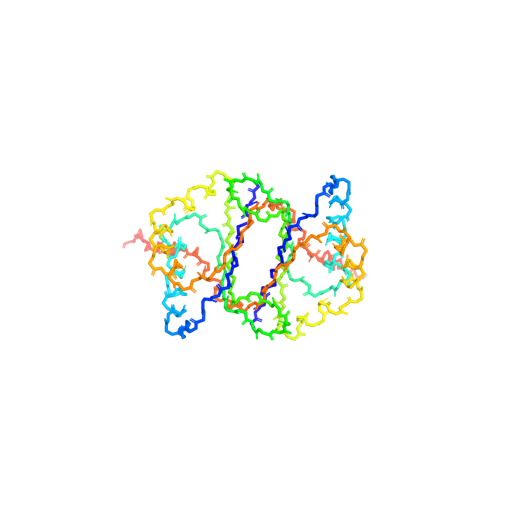203 -2.727 1 98.25 70 TYR B O 1
ATOM 1464 N N . LEU B 1 71 ? -2.535 15.023 -4.52 1 98.12 71 LEU B N 1
ATOM 1465 C CA . LEU B 1 71 ? -1.104 15.039 -4.242 1 98.12 71 LEU B CA 1
ATOM 1466 C C . LEU B 1 71 ? -0.536 16.453 -4.383 1 98.12 71 LEU B C 1
ATOM 1468 O O . LEU B 1 71 ? 0.481 16.781 -3.77 1 98.12 71 LEU B O 1
ATOM 1472 N N . ASP B 1 72 ? -1.197 17.344 -5.191 1 98.12 72 ASP B N 1
ATOM 1473 C CA . ASP B 1 72 ? -0.752 18.719 -5.359 1 98.12 72 ASP B CA 1
ATOM 1474 C C . ASP B 1 72 ? -1.561 19.672 -4.477 1 98.12 72 ASP B C 1
ATOM 1476 O O . ASP B 1 72 ? -1.36 20.891 -4.516 1 98.12 72 ASP B O 1
ATOM 1480 N N . HIS B 1 73 ? -2.535 19.172 -3.74 1 98.25 73 HIS B N 1
ATOM 1481 C CA . HIS B 1 73 ? -3.32 20 -2.836 1 98.25 73 HIS B CA 1
ATOM 1482 C C . HIS B 1 73 ? -2.43 20.688 -1.804 1 98.25 73 HIS B C 1
ATOM 1484 O O . HIS B 1 73 ? -1.513 20.062 -1.261 1 98.25 73 HIS B O 1
ATOM 1490 N N . PRO B 1 74 ? -2.709 21.969 -1.432 1 98.5 74 PRO B N 1
ATOM 1491 C CA . PRO B 1 74 ? -1.873 22.688 -0.469 1 98.5 74 PRO B CA 1
ATOM 1492 C C . PRO B 1 74 ? -1.744 21.953 0.865 1 98.5 74 PRO B C 1
ATOM 1494 O O . PRO B 1 74 ? -0.659 21.922 1.451 1 98.5 74 PRO B O 1
ATOM 1497 N N . ALA B 1 75 ? -2.799 21.328 1.309 1 98.44 75 ALA B N 1
ATOM 1498 C CA . ALA B 1 75 ? -2.768 20.609 2.574 1 98.44 75 ALA B CA 1
ATOM 1499 C C . ALA B 1 75 ? -1.81 19.422 2.502 1 98.44 75 ALA B C 1
ATOM 1501 O O . ALA B 1 75 ? -1.083 19.141 3.459 1 98.44 75 ALA B O 1
ATOM 1502 N N . HIS B 1 76 ? -1.879 18.641 1.439 1 98.56 76 HIS B N 1
ATOM 1503 C CA . HIS B 1 76 ? -0.975 17.5 1.285 1 98.56 76 HIS B CA 1
ATOM 1504 C C . HIS B 1 76 ? 0.475 17.969 1.179 1 98.56 76 HIS B C 1
ATOM 1506 O O . HIS B 1 76 ? 1.369 17.359 1.775 1 98.56 76 HIS B O 1
ATOM 1512 N N . LEU B 1 77 ? 0.712 19.047 0.431 1 98.5 77 LEU B N 1
ATOM 1513 C CA . LEU B 1 77 ? 2.066 19.562 0.292 1 98.5 77 LEU B CA 1
ATOM 1514 C C . LEU B 1 77 ? 2.604 20.047 1.636 1 98.5 77 LEU B C 1
ATOM 1516 O O . LEU B 1 77 ? 3.793 19.891 1.923 1 98.5 77 LEU B O 1
ATOM 1520 N N . GLU B 1 78 ? 1.77 20.672 2.412 1 98.38 78 GLU B N 1
ATOM 1521 C CA . GLU B 1 78 ? 2.152 21.078 3.762 1 98.38 78 GLU B CA 1
ATOM 1522 C C . GLU B 1 78 ? 2.543 19.875 4.605 1 98.38 78 GLU B C 1
ATOM 1524 O O . GLU B 1 78 ? 3.547 19.906 5.32 1 98.38 78 GLU B O 1
ATOM 1529 N N . LEU B 1 79 ? 1.745 18.797 4.559 1 98.31 79 LEU B N 1
ATOM 1530 C CA . LEU B 1 79 ? 2.051 17.547 5.258 1 98.31 79 LEU B CA 1
ATOM 1531 C C . LEU B 1 79 ? 3.43 17.031 4.867 1 98.31 79 LEU B C 1
ATOM 1533 O O . LEU B 1 79 ? 4.223 16.656 5.73 1 98.31 79 LEU B O 1
ATOM 1537 N N . VAL B 1 80 ? 3.695 17 3.578 1 98.38 80 VAL B N 1
ATOM 1538 C CA . VAL B 1 80 ? 4.957 16.469 3.066 1 98.38 80 VAL B CA 1
ATOM 1539 C C . VAL B 1 80 ? 6.117 17.328 3.57 1 98.38 80 VAL B C 1
ATOM 1541 O O . VAL B 1 80 ? 7.094 16.797 4.113 1 98.38 80 VAL B O 1
ATOM 1544 N N . ARG B 1 81 ? 5.969 18.641 3.477 1 97.62 81 ARG B N 1
ATOM 1545 C CA . ARG B 1 81 ? 7.02 19.594 3.844 1 97.62 81 ARG B CA 1
ATOM 1546 C C . ARG B 1 81 ? 7.305 19.531 5.34 1 97.62 81 ARG B C 1
ATOM 1548 O O . ARG B 1 81 ? 8.461 19.5 5.758 1 97.62 81 ARG B O 1
ATOM 1555 N N . ASP B 1 82 ? 6.328 19.438 6.109 1 97 82 ASP B N 1
ATOM 1556 C CA . ASP B 1 82 ? 6.473 19.688 7.539 1 97 82 ASP B CA 1
ATOM 1557 C C . ASP B 1 82 ? 6.668 18.391 8.305 1 97 82 ASP B C 1
ATOM 1559 O O . ASP B 1 82 ? 7.25 18.391 9.391 1 97 82 ASP B O 1
ATOM 1563 N N . HIS B 1 83 ? 6.184 17.234 7.715 1 95.56 83 HIS B N 1
ATOM 1564 C CA . HIS B 1 83 ? 6.125 16.047 8.562 1 95.56 83 HIS B CA 1
ATOM 1565 C C . HIS B 1 83 ? 6.734 14.836 7.863 1 95.56 83 HIS B C 1
ATOM 1567 O O . HIS B 1 83 ? 6.992 13.812 8.5 1 95.56 83 HIS B O 1
ATOM 1573 N N . VAL B 1 84 ? 7.012 14.891 6.605 1 96.69 84 VAL B N 1
ATOM 1574 C CA . VAL B 1 84 ? 7.508 13.719 5.895 1 96.69 84 VAL B CA 1
ATOM 1575 C C . VAL B 1 84 ? 8.984 13.898 5.566 1 96.69 84 VAL B C 1
ATOM 1577 O O . VAL B 1 84 ? 9.812 13.047 5.906 1 96.69 84 VAL B O 1
ATOM 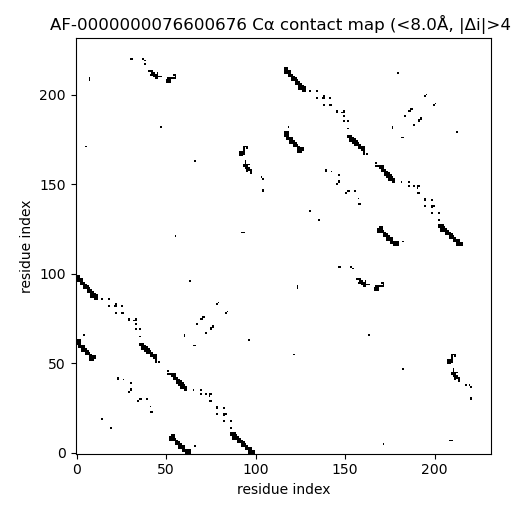1580 N N . LEU B 1 85 ? 9.359 15.031 5.055 1 95.12 85 LEU B N 1
ATOM 1581 C CA . LEU B 1 85 ? 10.68 15.25 4.488 1 95.12 85 LEU B CA 1
ATOM 1582 C C . LEU B 1 85 ? 11.766 15.062 5.551 1 95.12 85 LEU B C 1
ATOM 1584 O O . LEU B 1 85 ? 12.852 14.562 5.254 1 95.12 85 LEU B O 1
ATOM 1588 N N . HIS B 1 86 ? 11.516 15.375 6.785 1 94.12 86 HIS B N 1
ATOM 1589 C CA . HIS B 1 86 ? 12.586 15.391 7.77 1 94.12 86 HIS B CA 1
ATOM 1590 C C . HIS B 1 86 ? 12.695 14.047 8.492 1 94.12 86 HIS B C 1
ATOM 1592 O O . HIS B 1 86 ? 13.711 13.758 9.117 1 94.12 86 HIS B O 1
ATOM 1598 N N . ILE B 1 87 ? 11.672 13.242 8.398 1 97.56 87 ILE B N 1
ATOM 1599 C CA . ILE B 1 87 ? 11.75 12.031 9.211 1 97.56 87 ILE B CA 1
ATOM 1600 C C . ILE B 1 87 ? 11.836 10.812 8.297 1 97.56 87 ILE B C 1
ATOM 1602 O O . ILE B 1 87 ? 12.125 9.703 8.758 1 97.56 87 ILE B O 1
ATOM 1606 N N . VAL B 1 88 ? 11.641 10.914 7.035 1 98.38 88 VAL B N 1
ATOM 1607 C CA . VAL B 1 88 ? 11.562 9.781 6.113 1 98.38 88 VAL B CA 1
ATOM 1608 C C . VAL B 1 88 ? 12.898 9.609 5.391 1 98.38 88 VAL B C 1
ATOM 1610 O O . VAL B 1 88 ? 13.422 10.562 4.809 1 98.38 88 VAL B O 1
ATOM 1613 N N . ALA B 1 89 ? 13.492 8.469 5.453 1 98.44 89 ALA B N 1
ATOM 1614 C CA . ALA B 1 89 ? 14.711 8.109 4.734 1 98.44 89 ALA B CA 1
ATOM 1615 C C . ALA B 1 89 ? 14.391 7.633 3.316 1 98.44 89 ALA B C 1
ATOM 1617 O O . ALA B 1 89 ? 15.148 7.902 2.381 1 98.44 89 ALA B O 1
ATOM 1618 N N . GLU B 1 90 ? 13.344 6.863 3.141 1 98.06 90 GLU B N 1
ATOM 1619 C CA . GLU B 1 90 ? 12.914 6.324 1.855 1 98.06 90 GLU B CA 1
ATOM 1620 C C . GLU B 1 90 ? 11.398 6.328 1.734 1 98.06 90 GLU B C 1
ATOM 1622 O O . GLU B 1 90 ? 10.688 6 2.691 1 98.06 90 GLU B O 1
ATOM 1627 N N . ARG B 1 91 ? 10.945 6.711 0.582 1 98.5 91 ARG B N 1
ATOM 1628 C CA . ARG B 1 91 ? 9.531 6.66 0.234 1 98.5 91 ARG B CA 1
ATOM 1629 C C . ARG B 1 91 ? 9.312 5.887 -1.061 1 98.5 91 ARG B C 1
ATOM 1631 O O . ARG B 1 91 ? 10.062 6.047 -2.021 1 98.5 91 ARG B O 1
ATOM 1638 N N . LYS B 1 92 ? 8.359 4.996 -1.086 1 98.62 92 LYS B N 1
ATOM 1639 C CA . LYS B 1 92 ? 7.863 4.34 -2.293 1 98.62 92 LYS B CA 1
ATOM 1640 C C . LYS B 1 92 ? 6.359 4.523 -2.443 1 98.62 92 LYS B C 1
ATOM 1642 O O . LYS B 1 92 ? 5.621 4.492 -1.456 1 98.62 92 LYS B O 1
ATOM 1647 N N . ALA B 1 93 ? 5.898 4.668 -3.693 1 98.88 93 ALA B N 1
ATOM 1648 C CA . ALA B 1 93 ? 4.477 4.883 -3.932 1 98.88 93 ALA B CA 1
ATOM 1649 C C . ALA B 1 93 ? 4.02 4.188 -5.211 1 98.88 93 ALA B C 1
ATOM 1651 O O . ALA B 1 93 ? 4.844 3.818 -6.051 1 98.88 93 ALA B O 1
ATOM 1652 N N . VAL B 1 94 ? 2.75 3.91 -5.281 1 98.75 94 VAL B N 1
ATOM 1653 C CA . VAL B 1 94 ? 2.037 3.379 -6.441 1 98.75 94 VAL B CA 1
ATOM 1654 C C . VAL B 1 94 ? 0.621 3.947 -6.48 1 98.75 94 VAL B C 1
ATOM 1656 O O . VAL B 1 94 ? -0.011 4.133 -5.438 1 98.75 94 VAL B O 1
ATOM 1659 N N . GLN B 1 95 ? 0.132 4.293 -7.676 1 98.62 95 GLN B N 1
ATOM 1660 C CA . GLN B 1 95 ? -1.287 4.527 -7.926 1 98.62 95 GLN B CA 1
ATOM 1661 C C . GLN B 1 95 ? -1.837 3.531 -8.945 1 98.62 95 GLN B C 1
ATOM 1663 O O . GLN B 1 95 ? -1.303 3.406 -10.047 1 98.62 95 GLN B O 1
ATOM 1668 N N . PHE B 1 96 ? -2.93 2.85 -8.578 1 98.31 96 PHE B N 1
ATOM 1669 C CA . PHE B 1 96 ? -3.5 1.914 -9.547 1 98.31 96 PHE B CA 1
ATOM 1670 C C . PHE B 1 96 ? -5.023 1.959 -9.508 1 98.31 96 PHE B C 1
ATOM 1672 O O . PHE B 1 96 ? -5.609 2.436 -8.531 1 98.31 96 PHE B O 1
ATOM 1679 N N . SER B 1 97 ? -5.621 1.5 -10.609 1 96.88 97 SER B N 1
ATOM 1680 C CA . SER B 1 97 ? -7.074 1.485 -10.742 1 96.88 97 SER B CA 1
ATOM 1681 C C . SER B 1 97 ? -7.68 0.261 -10.062 1 96.88 97 SER B C 1
ATOM 1683 O O . SER B 1 97 ? -7.129 -0.838 -10.148 1 96.88 97 SER B O 1
ATOM 1685 N N . THR B 1 98 ? -8.656 0.55 -9.32 1 90.5 98 THR B N 1
ATOM 1686 C CA . THR B 1 98 ? -9.422 -0.539 -8.727 1 90.5 98 THR B CA 1
ATOM 1687 C C . THR B 1 98 ? -10.812 -0.619 -9.344 1 90.5 98 THR B C 1
ATOM 1689 O O . THR B 1 98 ? -11.523 0.387 -9.422 1 90.5 98 THR B O 1
ATOM 1692 N N . ASP B 1 99 ? -10.828 -1.395 -10.461 1 71.75 99 ASP B N 1
ATOM 1693 C CA . ASP B 1 99 ? -12.172 -1.534 -11.016 1 71.75 99 ASP B CA 1
ATOM 1694 C C . ASP B 1 99 ? -13.148 -2.053 -9.969 1 71.75 99 ASP B C 1
ATOM 1696 O O . ASP B 1 99 ? -12.75 -2.721 -9.008 1 71.75 99 ASP B O 1
ATOM 1700 N N . ALA B 1 100 ? -14.086 -1.318 -9.688 1 48.94 100 ALA B N 1
ATOM 1701 C CA . ALA B 1 100 ? -15.133 -1.7 -8.75 1 48.94 100 ALA B CA 1
ATOM 1702 C C . ALA B 1 100 ? -15.344 -3.211 -8.742 1 48.94 100 ALA B C 1
ATOM 1704 O O . ALA B 1 100 ? -16.344 -3.705 -8.211 1 48.94 100 ALA B O 1
ATOM 1705 N N . LEU B 1 101 ? -14.602 -3.977 -9.477 1 47.53 101 LEU B N 1
ATOM 1706 C CA . LEU B 1 101 ? -15.141 -5.305 -9.195 1 47.53 101 LEU B CA 1
ATOM 1707 C C . LEU B 1 101 ? -14.906 -5.688 -7.738 1 47.53 101 LEU B C 1
ATOM 1709 O O . LEU B 1 101 ? -13.766 -5.961 -7.34 1 47.53 101 LEU B O 1
ATOM 1713 N N . GLU B 1 102 ? -15.086 -4.754 -6.895 1 46.88 102 GLU B N 1
ATOM 1714 C CA . GLU B 1 102 ? -15.062 -5.312 -5.547 1 46.88 102 GLU B CA 1
ATOM 1715 C C . GLU B 1 102 ? -15.445 -6.789 -5.555 1 46.88 102 GLU B C 1
ATOM 1717 O O . GLU B 1 102 ? -16.625 -7.133 -5.719 1 46.88 102 GLU B O 1
ATOM 1722 N N . ARG B 1 103 ? -14.734 -7.594 -6.254 1 41.03 103 ARG B N 1
ATOM 1723 C CA . ARG B 1 103 ? -15.055 -9 -6.043 1 41.03 103 ARG B CA 1
ATOM 1724 C C . ARG B 1 103 ? -15.336 -9.289 -4.57 1 41.03 103 ARG B C 1
ATOM 1726 O O . ARG B 1 103 ? -14.406 -9.367 -3.762 1 41.03 103 ARG B O 1
ATOM 1733 N N . HIS B 1 104 ? -16.156 -8.562 -3.949 1 40.06 104 HIS B N 1
ATOM 1734 C CA . HIS B 1 104 ? -16.703 -9.086 -2.703 1 40.06 104 HIS B CA 1
ATOM 1735 C C . HIS B 1 104 ? -16.828 -10.602 -2.75 1 40.06 104 HIS B C 1
ATOM 1737 O O . HIS B 1 104 ? -17.391 -11.156 -3.699 1 40.06 104 HIS B O 1
ATOM 1743 N N . LEU B 1 105 ? -15.93 -11.375 -2.324 1 44.66 105 LEU B N 1
ATOM 1744 C CA . LEU B 1 105 ? -16.297 -12.703 -1.855 1 44.66 105 LEU B CA 1
ATOM 1745 C C . LEU B 1 105 ? -17.75 -12.742 -1.409 1 44.66 105 LEU B C 1
ATOM 1747 O O . LEU B 1 105 ? -18.062 -12.391 -0.268 1 44.66 105 LEU B O 1
ATOM 1751 N N . ARG B 1 106 ? -18.688 -12.031 -1.862 1 34.59 106 ARG B N 1
ATOM 1752 C CA . ARG B 1 106 ? -20.047 -12.453 -1.558 1 34.59 106 ARG B CA 1
ATOM 1753 C C . ARG B 1 106 ? -20.234 -13.945 -1.82 1 34.59 106 ARG B C 1
ATOM 1755 O O . ARG B 1 106 ? -20.016 -14.414 -2.939 1 34.59 106 ARG B O 1
ATOM 1762 N N . THR B 1 107 ? -20.109 -14.852 -0.809 1 35.97 107 THR B N 1
ATOM 1763 C CA . THR B 1 107 ? -20.859 -16.094 -0.659 1 35.97 107 THR B CA 1
ATOM 1764 C C . THR B 1 107 ? -22.25 -15.969 -1.277 1 35.97 107 THR B C 1
ATOM 1766 O O . THR B 1 107 ? -22.875 -14.898 -1.21 1 35.97 107 THR B O 1
ATOM 1769 N N . GLY B 1 108 ? -22.734 -16.641 -2.389 1 34.31 108 GLY B N 1
ATOM 1770 C CA . GLY B 1 108 ? -23.938 -17.297 -2.834 1 34.31 108 GLY B CA 1
ATOM 1771 C C . GLY B 1 108 ? -24.797 -17.828 -1.69 1 34.31 108 GLY B C 1
ATOM 1772 O O . GLY B 1 108 ? -24.656 -18.984 -1.294 1 34.31 108 GLY B O 1
ATOM 1773 N N . LYS B 1 109 ? -24.953 -17.266 -0.519 1 35.41 109 LYS B N 1
ATOM 1774 C CA . LYS B 1 109 ? -26.094 -17.797 0.235 1 35.41 109 LYS B CA 1
ATOM 1775 C C . LYS B 1 109 ? -27.359 -17.797 -0.609 1 35.41 109 LYS B C 1
ATOM 1777 O O . LYS B 1 109 ? -28.188 -16.875 -0.501 1 35.41 109 LYS B O 1
ATOM 1782 N N . THR B 1 110 ? -27.359 -17.656 -1.938 1 34.34 110 THR B N 1
ATOM 1783 C CA . THR B 1 110 ? -28.688 -18.047 -2.395 1 34.34 110 THR B CA 1
ATOM 1784 C C . THR B 1 110 ? -28.969 -19.516 -2.09 1 34.34 110 THR B C 1
ATOM 1786 O O . THR B 1 110 ? -28.516 -20.391 -2.82 1 34.34 110 THR B O 1
ATOM 1789 N N . MET B 1 111 ? -28.578 -20.031 -0.905 1 31.34 111 MET B N 1
ATOM 1790 C CA . MET B 1 111 ? -29.25 -21.297 -0.631 1 31.34 111 MET B CA 1
ATOM 1791 C C . MET B 1 111 ? -30.766 -21.141 -0.72 1 31.34 111 MET B C 1
ATOM 1793 O O . MET B 1 111 ? -31.391 -20.5 0.14 1 31.34 111 MET B O 1
ATOM 1797 N N . GLU B 1 112 ? -31.344 -20.766 -1.866 1 33.38 112 GLU B N 1
ATOM 1798 C CA . GLU B 1 112 ? -32.656 -21.281 -2.211 1 33.38 112 GLU B CA 1
ATOM 1799 C C . GLU B 1 112 ? -32.719 -22.797 -2.021 1 33.38 112 GLU B C 1
ATOM 1801 O O . GLU B 1 112 ? -32.219 -23.547 -2.846 1 33.38 112 GLU B O 1
ATOM 1806 N N . GLY B 1 113 ? -32.156 -23.406 -1.057 1 27.78 113 GLY B N 1
ATOM 1807 C CA . GLY B 1 113 ? -32.719 -24.734 -0.791 1 27.78 113 GLY B CA 1
ATOM 1808 C C . GLY B 1 113 ? -34.219 -24.766 -0.889 1 27.78 113 GLY B C 1
ATOM 1809 O O . GLY B 1 113 ? -34.875 -23.734 -1.016 1 27.78 113 GLY B O 1
ATOM 1810 N N . ARG B 1 114 ? -34.875 -25.906 -0.187 1 28.83 114 ARG B N 1
ATOM 1811 C CA . ARG B 1 114 ? -35.75 -27.062 -0.127 1 28.83 114 ARG B CA 1
ATOM 1812 C C . ARG B 1 114 ? -37.125 -26.688 0.479 1 28.83 114 ARG B C 1
ATOM 1814 O O . ARG B 1 114 ? -37.25 -26.641 1.703 1 28.83 114 ARG B O 1
ATOM 1821 N N . ARG B 1 115 ? -37.562 -25.641 0.288 1 24.83 115 ARG B N 1
ATOM 1822 C CA . ARG B 1 115 ? -38.938 -25.984 0.598 1 24.83 115 ARG B CA 1
ATOM 1823 C C . ARG B 1 115 ? -39.406 -27.203 -0.215 1 24.83 115 ARG B C 1
ATOM 1825 O O . ARG B 1 115 ? -38.75 -27.562 -1.202 1 24.83 115 ARG B O 1
ATOM 1832 N N . ALA B 1 116 ? -40.875 -27.25 -0.862 1 25.38 116 ALA B N 1
ATOM 1833 C CA . ALA B 1 116 ? -42.062 -28.109 -0.909 1 25.38 116 ALA B CA 1
ATOM 1834 C C . ALA B 1 116 ? -41.906 -29.219 -1.945 1 25.38 116 ALA B C 1
ATOM 1836 O O . ALA B 1 116 ? -41.219 -29.031 -2.955 1 25.38 116 ALA B O 1
#

InterPro domains:
  IPR011008 Dimeric alpha-beta barrel [SSF54909] (1-98)
  IPR013097 Stress responsive alpha+beta-barrel [PF07876] (3-96)
  IPR013097 Stress responsive alpha+beta-barrel [PS51502] (3-96)
  IPR013097 Stress responsive alpha+beta-barrel [SM00886] (3-98)
  IPR044662 Stress-response A/B barrel domain-containing protein HS1/DABB1-like [PTHR33178] (3-102)

Nearest PDB structures (foldseek):
  3bgu-assembly1_A  TM=9.368E-01  e=5.198E-12  Thermobifida fusca YX
  5b0d-assembly1_B  TM=8.963E-01  e=1.055E-08  Cannabis sativa
  2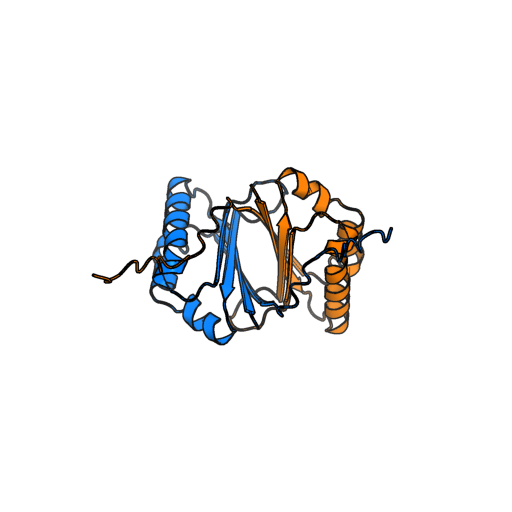qyc-assembly1_A  TM=8.828E-01  e=6.282E-08  Bordetella bronchiseptica RB50
  3bde-assembly1_A  TM=8.453E-01  e=3.886E-08  Mesorhizobium japonicum MAFF 303099
  5b0a-assembly1_B  TM=8.623E-01  e=2.160E-07  Cannabis sativa

Organism: Saccharopolyspora spinosa (NCBI:txid60894)

Solvent-accessible surface area (backbone atoms only — not comparable to full-atom values): 13144 Å² total; per-residue (Å²): 95,33,23,42,38,40,41,38,30,31,63,33,88,83,64,46,72,66,59,51,50,52,37,52,55,53,58,68,45,43,48,74,72,66,68,60,55,79,42,77,48,58,36,53,35,72,70,90,54,88,86,47,36,45,29,39,37,41,37,29,29,69,30,77,76,43,50,56,59,49,68,68,25,68,67,47,46,48,46,41,66,75,48,36,64,83,39,45,67,42,77,51,34,34,40,22,56,39,62,74,66,65,72,59,83,65,77,73,80,69,80,76,78,83,79,135,95,34,24,42,38,38,40,37,30,31,62,34,90,84,64,48,72,67,58,51,49,52,35,53,56,53,58,69,44,43,48,75,73,67,66,59,55,79,42,77,50,57,35,54,36,70,71,89,55,86,84,46,38,47,30,37,37,41,37,30,30,68,31,75,79,43,50,57,58,48,67,68,25,69,67,48,44,48,46,42,65,75,50,36,63,85,39,46,67,43,77,47,35,34,41,20,57,38,62,74,68,64,72,60,82,66,79,77,76,69,71,76,70,79,76,136

Sequence (232 aa):
MSITHIAMFRFRDGVTDDQIAKFEAELATMPERTGCLQAYRYGRDLGARDGNFDFGVVAELGSADEIDGYLDHPAHLELVRDHVLHIVAERKAVQFSTDALERHLRTGKTMEGRRAMSITHIAMFRFRDGVTDDQIAKFEAELATMPERTGCLQAYRYGRDLGARDGNFDFGVVAELGSADEIDGYLDHPAHLELVRDHVLHIVAERKAVQFSTDALERHLRTGKTMEGRRA

Secondary structure (DSSP, 8-state):
-EEEEEEEEEEPTT--HHHHHHHHHHHTTHHHHHS--SEEEEEE----STT--SEEEEEEESSTHHHHHHHTSHHHHHHIIIIITTTEEEEEEEEEEE-S----------------/-EEEEEEEEEEPTT--HHHHHHHHHHHTTHHHHHS--SEEEEEE----STT--SEEEEEEESSTHHHHHHHTSHHHHHHIIIIITTTEEEEEEEEEEE-S----------------

Radius of gyration: 19.27 Å; Cα contacts (8 Å, |Δi|>4): 407; chains: 2; bounding box: 63×51×39 Å

Foldseek 3Di:
DKKKKKKFFAWDPPDDPVLVVVLVVLQVCLCVQLVFFPDKDKDADPPPDPPDGGMMIITMGDDPVCPCSRCVPPSNVCSCVPRNVPTTPDMDMDMDDDDPPCVPPPPPPPPPDDDD/DKKKKKKFFAWDPPDDPVLVVVLVVLQVCLCVQLVFFPDKDKDADPPPDPPDGGMMIITMGDDPVCPCSRCVPPSNVCSCVPRNVPTTPDMDMDMDDDDPPCVPPPDPVPPPDDDD